Protein AF-A0AA88SBR3-F1 (afdb_monomer)

Organism: Channa striata (NCBI:txid64152)

Solvent-accessible surface area (backbone atoms only — not comparable to full-atom values): 11452 Å² total; per-residue (Å²): 105,75,66,59,57,51,49,62,69,64,74,52,66,35,66,58,57,71,60,42,51,52,48,46,50,52,47,45,46,52,43,64,70,61,36,39,68,60,52,47,54,54,53,50,52,50,50,51,52,51,52,53,48,54,57,56,63,54,70,80,60,83,94,58,81,70,54,61,56,49,52,50,48,54,52,47,52,54,50,53,53,50,51,53,46,55,52,52,57,48,54,57,52,50,47,53,56,51,46,53,50,52,45,52,29,45,53,49,23,54,52,32,49,55,54,49,52,56,48,48,57,55,50,63,59,40,72,79,51,55,72,68,59,38,53,63,68,37,64,58,41,62,60,52,47,49,42,53,50,53,25,50,55,25,45,51,54,46,41,74,49,27,30,73,69,55,21,49,53,51,50,56,54,49,52,53,53,51,48,54,48,52,65,50,41,77,77,49,51,86,61,44,56,72,77,56,50,52,55,52,63,74,64,54,71,93,82,123

Foldseek 3Di:
DVLVVLLVVLQDQADALVRLVVNLVSLCCVCVVVVVVVVVVVVLVVLVVVLVVVLVVPVPDDDDPVSVVVNVVSVVVNVVVVVVVVVSVVSSVVSNVVSVLLNVLNVLQVVLLVVLVVLLVVLVVQLPPDPVSLLVSCLVVLVNLVSLLSNVVSLVVSLVRHDPVRNVVSVVSNVVSLVSCVVSCVVNVVSDDPVSVCSSVVPSPPPD

Secondary structure (DSSP, 8-state):
-HHHHHHHHHSSPB-SHHHHHHHHHHHHIIIIITTHHHHHHHHHHHHHHHHHHHHHHHTTS---THHHHHHHHHHHHHHHHHHHHHHHHHHHHHHHHHHHHHHHHHHHHHHHHHHHHHHHHHHHHHTTS-HHHHHHHGGGHHHHHHHHHHHHHHHHHHHHHB-HHHHHHHHHHHHHHHHHHHHHHHHHGGGS-HHHHHHHHHTS-S--

pLDDT: mean 88.68, std 12.49, range [44.72, 98.62]

Structure (mmCIF, N/CA/C/O backbone):
data_AF-A0AA88SBR3-F1
#
_entry.id   AF-A0AA88SBR3-F1
#
loop_
_atom_site.group_PDB
_atom_site.id
_atom_site.type_symbol
_atom_site.label_atom_id
_atom_site.label_alt_id
_atom_site.label_comp_id
_atom_site.label_asym_id
_atom_site.label_entity_id
_atom_site.label_seq_id
_atom_site.pdbx_PDB_ins_code
_atom_site.Cartn_x
_atom_site.Cartn_y
_atom_site.Cartn_z
_atom_site.occupancy
_atom_site.B_iso_or_equiv
_atom_site.auth_seq_id
_atom_site.auth_comp_id
_atom_site.auth_asym_id
_atom_site.auth_atom_id
_atom_site.pdbx_PDB_model_num
ATOM 1 N N . MET A 1 1 ? 11.716 3.414 -26.766 1.00 68.88 1 MET A N 1
ATOM 2 C CA . MET A 1 1 ? 11.956 1.951 -26.879 1.00 68.88 1 MET A CA 1
ATOM 3 C C . MET A 1 1 ? 10.871 1.159 -26.142 1.00 68.88 1 MET A C 1
ATOM 5 O O . MET A 1 1 ? 10.203 1.725 -25.285 1.00 68.88 1 MET A O 1
ATOM 9 N N . LEU A 1 2 ? 10.677 -0.135 -26.449 1.00 82.69 2 LEU A N 1
ATOM 10 C CA . LEU A 1 2 ? 9.655 -0.982 -25.798 1.00 82.69 2 LEU A CA 1
ATOM 11 C C . LEU A 1 2 ? 9.816 -1.027 -24.265 1.00 82.69 2 LEU A C 1
ATOM 13 O O . LEU A 1 2 ? 8.829 -0.916 -23.543 1.00 82.69 2 LEU A O 1
ATOM 17 N N . ALA A 1 3 ? 11.057 -1.118 -23.779 1.00 82.56 3 ALA A N 1
ATOM 18 C CA . ALA A 1 3 ? 11.374 -1.129 -22.351 1.00 82.56 3 ALA A CA 1
ATOM 19 C C . ALA A 1 3 ? 10.969 0.169 -21.635 1.00 82.56 3 ALA A C 1
ATOM 21 O O . ALA A 1 3 ? 10.338 0.115 -20.590 1.00 82.56 3 ALA A O 1
ATOM 22 N N . GLU A 1 4 ? 11.246 1.334 -22.226 1.00 85.44 4 GLU A N 1
ATOM 23 C CA . GLU A 1 4 ? 10.836 2.636 -21.672 1.00 85.44 4 GLU A CA 1
ATOM 24 C C . GLU A 1 4 ? 9.311 2.787 -21.647 1.00 85.44 4 GLU A C 1
ATOM 26 O O . GLU A 1 4 ? 8.748 3.341 -20.707 1.00 85.44 4 GLU A O 1
ATOM 31 N N . SER A 1 5 ? 8.623 2.281 -22.677 1.00 89.00 5 SER A N 1
ATOM 32 C CA . SER A 1 5 ? 7.158 2.284 -22.707 1.00 89.00 5 SER A CA 1
ATOM 33 C C . SER A 1 5 ? 6.574 1.398 -21.609 1.00 89.00 5 SER A C 1
ATOM 35 O O . SER A 1 5 ? 5.575 1.771 -20.999 1.00 89.00 5 SER A O 1
ATOM 37 N N . LYS A 1 6 ? 7.182 0.232 -21.356 1.00 90.81 6 LYS A N 1
ATOM 38 C CA . LYS A 1 6 ? 6.784 -0.659 -20.262 1.00 90.81 6 LYS A CA 1
ATOM 39 C C . LYS A 1 6 ? 7.082 -0.049 -18.898 1.00 90.81 6 LYS A C 1
ATOM 41 O O . LYS A 1 6 ? 6.194 -0.027 -18.053 1.00 90.81 6 LYS A O 1
ATOM 46 N N . LEU A 1 7 ? 8.258 0.547 -18.726 1.00 91.19 7 LEU A N 1
ATOM 47 C CA . LEU A 1 7 ? 8.632 1.261 -17.510 1.00 91.19 7 LEU A CA 1
ATOM 48 C C . LEU A 1 7 ? 7.599 2.337 -17.151 1.00 91.19 7 LEU A C 1
ATOM 50 O O . LEU A 1 7 ? 7.077 2.327 -16.041 1.00 91.19 7 LEU A O 1
ATOM 54 N N . LYS A 1 8 ? 7.206 3.180 -18.117 1.00 92.44 8 LYS A N 1
ATOM 55 C CA . LYS A 1 8 ? 6.155 4.198 -17.934 1.00 92.44 8 LYS A CA 1
ATOM 56 C C . LYS A 1 8 ? 4.815 3.625 -17.467 1.00 92.44 8 LYS A C 1
ATOM 58 O O . LYS A 1 8 ? 4.097 4.303 -16.745 1.00 92.44 8 LYS A O 1
ATOM 63 N N . SER A 1 9 ? 4.478 2.399 -17.873 1.00 93.06 9 SER A N 1
ATOM 64 C CA . SER A 1 9 ? 3.240 1.738 -17.442 1.00 93.06 9 SER A CA 1
ATOM 65 C C . SER A 1 9 ? 3.302 1.170 -16.023 1.00 93.06 9 SER A C 1
ATOM 67 O O . SER A 1 9 ? 2.253 0.938 -15.433 1.00 93.06 9 SER A O 1
ATOM 69 N N . TRP A 1 10 ? 4.500 0.956 -15.468 1.00 95.50 10 TRP A N 1
ATOM 70 C CA . TRP A 1 10 ? 4.672 0.429 -14.112 1.00 95.50 10 TRP A CA 1
ATOM 71 C C . TRP A 1 10 ? 4.902 1.513 -13.058 1.00 95.50 10 TRP A C 1
ATOM 73 O O . TRP A 1 10 ? 4.572 1.288 -11.904 1.00 95.50 10 TRP A O 1
ATOM 83 N N . ILE A 1 11 ? 5.413 2.688 -13.437 1.00 92.38 11 ILE A N 1
ATOM 84 C CA . ILE A 1 11 ? 5.667 3.822 -12.519 1.00 92.38 11 ILE A CA 1
ATOM 85 C C . ILE A 1 11 ? 4.450 4.745 -12.329 1.00 92.38 11 ILE A C 1
ATOM 87 O O . ILE A 1 11 ? 4.591 5.926 -12.009 1.00 92.38 11 ILE A O 1
ATOM 91 N N . ILE A 1 12 ? 3.248 4.233 -12.586 1.00 93.62 12 ILE A N 1
ATOM 92 C CA . ILE A 1 12 ? 2.002 4.975 -12.384 1.00 93.62 12 ILE A CA 1
ATOM 93 C C . ILE A 1 12 ? 1.634 5.031 -10.898 1.00 93.62 12 ILE A C 1
ATOM 95 O O . ILE A 1 12 ? 2.183 4.303 -10.074 1.00 93.62 12 ILE A O 1
ATOM 99 N N . LYS A 1 13 ? 0.657 5.875 -10.553 1.00 95.75 13 LYS A N 1
ATOM 100 C CA . LYS A 1 13 ? -0.031 5.743 -9.266 1.00 95.75 13 LYS A CA 1
ATOM 101 C C . LYS A 1 13 ? -0.794 4.422 -9.224 1.00 95.75 13 LYS A C 1
ATOM 103 O O . LYS A 1 13 ? -1.405 4.024 -10.215 1.00 95.75 13 LYS A O 1
ATOM 108 N N . TYR A 1 14 ? -0.718 3.746 -8.085 1.00 97.62 14 TYR A N 1
ATOM 109 C CA . TYR A 1 14 ? -1.169 2.365 -7.962 1.00 97.62 14 TYR A CA 1
ATOM 110 C C . TYR A 1 14 ? -2.653 2.238 -7.621 1.00 97.62 14 TYR A C 1
ATOM 112 O O . TYR A 1 14 ? -3.240 3.100 -6.975 1.00 97.62 14 TYR A O 1
ATOM 120 N N . GLY A 1 15 ? -3.251 1.131 -8.053 1.00 96.94 15 GLY A N 1
ATOM 121 C CA . GLY A 1 15 ? -4.630 0.788 -7.726 1.00 96.94 15 GLY A CA 1
ATOM 122 C C . GLY A 1 15 ? -4.746 -0.084 -6.472 1.00 96.94 15 GLY A C 1
ATOM 123 O O . GLY A 1 15 ? -3.861 -0.140 -5.617 1.00 96.94 15 GLY A O 1
ATOM 124 N N . ARG A 1 16 ? -5.854 -0.829 -6.393 1.00 97.38 16 ARG A N 1
ATOM 125 C CA . ARG A 1 16 ? -6.049 -1.901 -5.404 1.00 97.38 16 ARG A CA 1
ATOM 126 C C . ARG A 1 16 ? -5.037 -3.034 -5.614 1.00 97.38 16 ARG A C 1
ATOM 128 O O . ARG A 1 16 ? -4.507 -3.189 -6.714 1.00 97.38 16 ARG A O 1
ATOM 135 N N . ARG A 1 17 ? -4.834 -3.846 -4.571 1.00 97.56 17 ARG A N 1
ATOM 136 C CA . ARG A 1 17 ? -3.892 -4.977 -4.528 1.00 97.56 17 ARG A CA 1
ATOM 137 C C . ARG A 1 17 ? -3.850 -5.789 -5.826 1.00 97.56 17 ARG A C 1
ATOM 139 O O . ARG A 1 17 ? -2.793 -5.854 -6.439 1.00 97.56 17 ARG A O 1
ATOM 146 N N . ASP A 1 18 ? -4.983 -6.326 -6.274 1.00 97.38 18 ASP A N 1
ATOM 147 C CA . ASP A 1 18 ? -5.052 -7.195 -7.458 1.00 97.38 18 ASP A CA 1
ATOM 148 C C . ASP A 1 18 ? -4.501 -6.502 -8.717 1.00 97.38 18 ASP A C 1
ATOM 150 O O . ASP A 1 18 ? -3.771 -7.093 -9.511 1.00 97.38 18 ASP A O 1
ATOM 154 N N . SER A 1 19 ? -4.781 -5.205 -8.882 1.00 97.25 19 SER A N 1
ATOM 155 C CA . SER A 1 19 ? -4.243 -4.411 -9.990 1.00 97.25 19 SER A CA 1
ATOM 156 C C . SER A 1 19 ? -2.724 -4.239 -9.893 1.00 97.25 19 SER A C 1
ATOM 158 O O . SER A 1 19 ? -2.039 -4.256 -10.914 1.00 97.25 19 SER A O 1
ATOM 160 N N . VAL A 1 20 ? -2.180 -4.083 -8.682 1.00 97.75 20 VAL A N 1
ATOM 161 C CA . VAL A 1 20 ? -0.727 -3.984 -8.453 1.00 97.75 20 VAL A CA 1
ATOM 162 C C . VAL A 1 20 ? -0.043 -5.330 -8.684 1.00 97.75 20 VAL A C 1
ATOM 164 O O . VAL A 1 20 ? 1.020 -5.381 -9.300 1.00 97.75 20 VAL A O 1
ATOM 167 N N . GLU A 1 21 ? -0.675 -6.432 -8.284 1.00 97.94 21 GLU A N 1
ATOM 168 C CA . GLU A 1 21 ? -0.198 -7.783 -8.585 1.00 97.94 21 GLU A CA 1
ATOM 169 C C . GLU A 1 21 ? -0.143 -8.029 -10.098 1.00 97.94 21 GLU A C 1
ATOM 171 O O . GLU A 1 21 ? 0.850 -8.561 -10.593 1.00 97.94 21 GLU A O 1
ATOM 176 N N . LEU A 1 22 ? -1.135 -7.562 -10.864 1.00 97.50 22 LEU A N 1
ATOM 177 C CA . LEU A 1 22 ? -1.096 -7.618 -12.330 1.00 97.50 22 LEU A CA 1
ATOM 178 C C . LEU A 1 22 ? 0.064 -6.800 -12.922 1.00 97.50 22 LEU A C 1
ATOM 180 O O . LEU A 1 22 ? 0.696 -7.240 -13.889 1.00 97.50 22 LEU A O 1
ATOM 184 N N . LEU A 1 23 ? 0.387 -5.637 -12.344 1.00 97.06 23 LEU A N 1
ATOM 185 C CA . LEU A 1 23 ? 1.563 -4.856 -12.747 1.00 97.06 23 LEU A CA 1
ATOM 186 C C . LEU A 1 23 ? 2.862 -5.618 -12.454 1.00 97.06 23 LEU A C 1
ATOM 188 O O . LEU A 1 23 ? 3.725 -5.690 -13.331 1.00 97.06 23 LEU A O 1
ATOM 192 N N . LEU A 1 24 ? 2.979 -6.248 -11.279 1.00 97.12 24 LEU A N 1
ATOM 193 C CA . LEU A 1 24 ? 4.138 -7.069 -10.918 1.00 97.12 24 LEU A CA 1
ATOM 194 C C . LEU A 1 24 ? 4.275 -8.286 -11.839 1.00 97.12 24 LEU A C 1
ATOM 196 O O . LEU A 1 24 ? 5.367 -8.566 -12.326 1.00 97.12 24 LEU A O 1
ATOM 200 N N . GLN A 1 25 ? 3.178 -8.964 -12.172 1.00 96.75 25 GLN A N 1
ATOM 201 C CA . GLN A 1 25 ? 3.201 -10.063 -13.140 1.00 96.75 25 GLN A CA 1
ATOM 202 C C . GLN A 1 25 ? 3.616 -9.587 -14.536 1.00 96.75 25 GLN A C 1
ATOM 204 O O . GLN A 1 25 ? 4.428 -10.240 -15.201 1.00 96.75 25 GLN A O 1
ATOM 209 N N . SER A 1 26 ? 3.132 -8.419 -14.978 1.00 95.31 26 SER A N 1
ATOM 210 C CA . SER A 1 26 ? 3.598 -7.813 -16.228 1.00 95.31 26 SER A CA 1
ATOM 211 C C . SER A 1 26 ? 5.093 -7.495 -16.183 1.00 95.31 26 SER A C 1
ATOM 213 O O . SER A 1 26 ? 5.755 -7.638 -17.215 1.00 95.31 26 SER A O 1
ATOM 215 N N . TYR A 1 27 ? 5.609 -7.032 -15.044 1.00 95.31 27 TYR A N 1
ATOM 216 C CA . TYR A 1 27 ? 7.030 -6.778 -14.836 1.00 95.31 27 TYR A CA 1
ATOM 217 C C . TYR A 1 27 ? 7.844 -8.070 -14.949 1.00 95.31 27 TYR A C 1
ATOM 219 O O . TYR A 1 27 ? 8.742 -8.151 -15.788 1.00 95.31 27 TYR A O 1
ATOM 227 N N . LEU A 1 28 ? 7.493 -9.102 -14.176 1.00 94.94 28 LEU A N 1
ATOM 228 C CA . LEU A 1 28 ? 8.209 -10.382 -14.145 1.00 94.94 28 LEU A CA 1
ATOM 229 C C . LEU A 1 28 ? 8.206 -11.054 -15.521 1.00 94.94 28 LEU A C 1
ATOM 231 O O . LEU A 1 28 ? 9.251 -11.481 -16.007 1.00 94.94 28 LEU A O 1
ATOM 235 N N . THR A 1 29 ? 7.063 -11.057 -16.209 1.00 94.25 29 THR A N 1
ATOM 236 C CA . THR A 1 29 ? 6.957 -11.612 -17.567 1.00 94.25 29 THR A CA 1
ATOM 237 C C . THR A 1 29 ? 7.899 -10.903 -18.540 1.00 94.25 29 THR A C 1
ATOM 239 O O . THR A 1 29 ? 8.591 -11.545 -19.327 1.00 94.25 29 THR A O 1
ATOM 242 N N . PHE A 1 30 ? 7.957 -9.570 -18.488 1.00 92.19 30 PHE A N 1
ATOM 243 C CA . PHE A 1 30 ? 8.807 -8.803 -19.393 1.00 92.19 30 PHE A CA 1
ATOM 244 C C . PHE A 1 30 ? 10.296 -8.936 -19.052 1.00 92.19 30 PHE A C 1
ATOM 246 O O . PHE A 1 30 ? 11.120 -9.026 -19.956 1.00 92.19 30 PHE A O 1
ATOM 253 N N . ILE A 1 31 ? 10.649 -8.937 -17.768 1.00 91.94 31 ILE A N 1
ATOM 254 C CA . ILE A 1 31 ? 12.042 -8.910 -17.320 1.00 91.94 31 ILE A CA 1
ATOM 255 C C . ILE A 1 31 ? 12.652 -10.304 -17.253 1.00 91.94 31 ILE A C 1
ATOM 257 O O . ILE A 1 31 ? 13.707 -10.539 -17.843 1.00 91.94 31 ILE A O 1
ATOM 261 N N . GLU A 1 32 ? 11.992 -11.221 -16.556 1.00 88.38 32 GLU A N 1
ATOM 262 C CA . GLU A 1 32 ? 12.468 -12.588 -16.350 1.00 88.38 32 GLU A CA 1
ATOM 263 C C . GLU A 1 32 ? 12.062 -13.467 -17.535 1.00 88.38 32 GLU A C 1
ATOM 265 O O . GLU A 1 32 ? 12.912 -14.127 -18.131 1.00 88.38 32 GLU A O 1
ATOM 270 N N . GLY A 1 33 ? 10.794 -13.398 -17.953 1.00 84.44 33 GLY A N 1
ATOM 271 C CA . GLY A 1 33 ? 10.269 -14.214 -19.053 1.00 84.44 33 GLY A CA 1
ATOM 272 C C . GLY A 1 33 ? 10.960 -13.951 -20.394 1.00 84.44 33 GLY A C 1
ATOM 273 O O . GLY A 1 33 ? 11.306 -14.892 -21.106 1.00 84.44 33 GLY A O 1
ATOM 274 N N . HIS A 1 34 ? 11.239 -12.688 -20.727 1.00 87.75 34 HIS A N 1
ATOM 275 C CA . HIS A 1 34 ? 12.004 -12.352 -21.936 1.00 87.75 34 HIS A CA 1
ATOM 276 C C . HIS A 1 34 ? 13.516 -12.258 -21.707 1.00 87.75 34 HIS A C 1
ATOM 278 O O . HIS A 1 34 ? 14.241 -11.912 -22.639 1.00 87.75 34 HIS A O 1
ATOM 284 N N . ARG A 1 35 ? 14.010 -12.552 -20.494 1.00 89.06 35 ARG A N 1
ATOM 285 C CA . ARG A 1 35 ? 15.434 -12.432 -20.126 1.00 89.06 35 ARG A CA 1
ATOM 286 C C . ARG A 1 35 ? 16.008 -11.074 -20.543 1.00 89.06 35 ARG A C 1
ATOM 288 O O . ARG A 1 35 ? 17.080 -10.988 -21.140 1.00 89.06 35 ARG A O 1
ATOM 295 N N . PHE A 1 36 ? 15.262 -10.006 -20.258 1.00 89.06 36 PHE A N 1
ATOM 296 C CA . PHE A 1 36 ? 15.487 -8.662 -20.799 1.00 89.06 36 PHE A CA 1
ATOM 297 C C . PHE A 1 36 ? 16.925 -8.169 -20.591 1.00 89.06 36 PHE A C 1
ATOM 299 O O . PHE A 1 36 ? 17.560 -7.682 -21.526 1.00 89.06 36 PHE A O 1
ATOM 306 N N . PHE A 1 37 ? 17.459 -8.344 -19.378 1.00 89.31 37 PHE A N 1
ATOM 307 C CA . PHE A 1 37 ? 18.831 -7.952 -19.054 1.00 89.31 37 PHE A CA 1
ATOM 308 C C . PHE A 1 37 ? 19.866 -8.734 -19.867 1.00 89.31 37 PHE A C 1
ATOM 310 O O . PHE A 1 37 ? 20.827 -8.152 -20.355 1.00 89.31 37 PHE A O 1
ATOM 317 N N . GLU A 1 38 ? 19.658 -10.033 -20.072 1.00 90.81 38 GLU A N 1
ATOM 318 C CA . GLU A 1 38 ? 20.590 -10.861 -20.838 1.00 90.81 38 GLU A CA 1
ATOM 319 C C . GLU A 1 38 ? 20.572 -10.527 -22.332 1.00 90.81 38 GLU A C 1
ATOM 321 O O . GLU A 1 38 ? 21.621 -10.476 -22.980 1.00 90.81 38 GLU A O 1
ATOM 326 N N . GLN A 1 39 ? 19.381 -10.270 -22.883 1.00 89.12 39 GLN A N 1
ATOM 327 C CA . GLN A 1 39 ? 19.236 -9.830 -24.268 1.00 89.12 39 GLN A CA 1
ATOM 328 C C . GLN A 1 39 ? 19.938 -8.491 -24.492 1.00 89.12 39 GLN A C 1
ATOM 330 O O . GLN A 1 39 ? 20.659 -8.341 -25.480 1.00 89.12 39 GLN A O 1
ATOM 335 N N . TYR A 1 40 ? 19.779 -7.545 -23.562 1.00 87.19 40 TYR A N 1
ATOM 336 C CA . TYR A 1 40 ? 20.491 -6.276 -23.628 1.00 87.19 40 TYR A CA 1
ATOM 337 C C . TYR A 1 40 ? 22.010 -6.482 -23.618 1.00 87.19 40 TYR A C 1
ATOM 339 O O . TYR A 1 40 ? 22.687 -5.986 -24.514 1.00 87.19 40 TYR A O 1
ATOM 347 N N . GLU A 1 41 ? 22.548 -7.240 -22.656 1.00 88.88 41 GLU A N 1
ATOM 348 C CA . GLU A 1 41 ? 23.997 -7.476 -22.547 1.00 88.88 41 GLU A CA 1
ATOM 349 C C . GLU A 1 41 ? 24.564 -8.144 -23.807 1.00 88.88 41 GLU A C 1
ATOM 351 O O . GLU A 1 41 ? 25.652 -7.795 -24.273 1.00 88.88 41 GLU A O 1
ATOM 356 N N . THR A 1 42 ? 23.799 -9.052 -24.417 1.00 92.50 42 THR A N 1
ATOM 357 C CA . THR A 1 42 ? 24.163 -9.697 -25.685 1.00 92.50 42 THR A CA 1
ATOM 358 C C . THR A 1 42 ? 24.247 -8.678 -26.825 1.00 92.50 42 THR A C 1
ATOM 360 O O . THR A 1 42 ? 25.259 -8.612 -27.526 1.00 92.50 42 THR A O 1
ATOM 363 N N . ILE A 1 43 ? 23.209 -7.850 -26.998 1.00 89.38 43 ILE A N 1
ATOM 364 C CA . ILE A 1 43 ? 23.159 -6.817 -28.046 1.00 89.38 43 ILE A CA 1
ATOM 365 C C . ILE A 1 43 ? 24.267 -5.781 -27.834 1.00 89.38 43 ILE A C 1
ATOM 367 O O . ILE A 1 43 ? 24.960 -5.410 -28.781 1.00 89.38 43 ILE A O 1
ATOM 371 N N . PHE A 1 44 ? 24.465 -5.340 -26.593 1.00 87.25 44 PHE A N 1
ATOM 372 C CA . PHE A 1 44 ? 25.477 -4.357 -26.231 1.00 87.25 44 PHE A CA 1
ATOM 373 C C . PHE A 1 44 ? 26.895 -4.879 -26.484 1.00 87.25 44 PHE A C 1
ATOM 375 O O . PHE A 1 44 ? 27.725 -4.176 -27.062 1.00 87.25 44 PHE A O 1
ATOM 382 N N . THR A 1 45 ? 27.164 -6.137 -26.128 1.00 90.31 45 THR A N 1
ATOM 383 C CA . THR A 1 45 ? 28.450 -6.781 -26.420 1.00 90.31 45 THR A CA 1
ATOM 384 C C . THR A 1 45 ? 28.699 -6.859 -27.927 1.00 90.31 45 THR A C 1
ATOM 386 O O . THR A 1 45 ? 29.794 -6.523 -28.382 1.00 90.31 45 THR A O 1
ATOM 389 N N . GLY A 1 46 ? 27.683 -7.229 -28.715 1.00 92.69 46 GLY A N 1
ATOM 390 C CA . GLY A 1 46 ? 27.770 -7.234 -30.178 1.00 92.69 46 GLY A CA 1
ATOM 391 C C . GLY A 1 46 ? 28.040 -5.844 -30.764 1.00 92.69 46 GLY A C 1
ATOM 392 O O . GLY A 1 46 ? 28.915 -5.693 -31.617 1.00 92.69 46 GLY A O 1
ATOM 393 N N . LEU A 1 47 ? 27.356 -4.812 -30.259 1.00 90.19 47 LEU A N 1
ATOM 394 C CA . LEU A 1 47 ? 27.577 -3.419 -30.655 1.00 90.19 47 LEU A CA 1
ATOM 395 C C . LEU A 1 47 ? 29.013 -2.969 -30.356 1.00 90.19 47 LEU A C 1
ATOM 397 O O . LEU A 1 47 ? 29.660 -2.364 -31.210 1.00 90.19 47 LEU A O 1
ATOM 401 N N . LYS A 1 48 ? 29.534 -3.302 -29.171 1.00 88.69 48 LYS A N 1
ATOM 402 C CA . LYS A 1 48 ? 30.911 -2.985 -28.783 1.00 88.69 48 LYS A CA 1
ATOM 403 C C . LYS A 1 48 ? 31.926 -3.658 -29.711 1.00 88.69 48 LYS A C 1
ATOM 405 O O . LYS A 1 48 ? 32.844 -2.998 -30.186 1.00 88.69 48 LYS A O 1
ATOM 410 N N . GLN A 1 49 ? 31.739 -4.942 -30.018 1.00 89.25 49 GLN A N 1
ATOM 411 C CA . GLN A 1 49 ? 32.608 -5.668 -30.951 1.00 89.25 49 GLN A CA 1
ATOM 412 C C . GLN A 1 49 ? 32.569 -5.059 -32.360 1.00 89.25 49 GLN A C 1
ATOM 414 O O . GLN A 1 49 ? 33.619 -4.858 -32.970 1.00 89.25 49 GLN A O 1
ATOM 419 N N . ALA A 1 50 ? 31.382 -4.714 -32.866 1.00 88.75 50 ALA A N 1
ATOM 420 C CA . ALA A 1 50 ? 31.229 -4.073 -34.170 1.00 88.75 50 ALA A CA 1
ATOM 421 C C . ALA A 1 50 ? 31.916 -2.697 -34.222 1.00 88.75 50 ALA A C 1
ATOM 423 O O . ALA A 1 50 ? 32.625 -2.398 -35.183 1.00 88.75 50 ALA A O 1
ATOM 424 N N . ALA A 1 51 ? 31.769 -1.893 -33.168 1.00 86.62 51 ALA A N 1
ATOM 425 C CA . ALA A 1 51 ? 32.438 -0.603 -33.029 1.00 86.62 51 ALA A CA 1
ATOM 426 C C . ALA A 1 51 ? 33.972 -0.743 -32.997 1.00 86.62 51 ALA A C 1
ATOM 428 O O 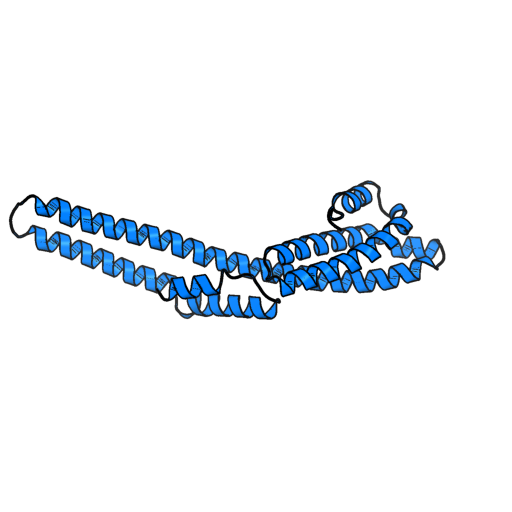. ALA A 1 51 ? 34.678 0.010 -33.667 1.00 86.62 51 ALA A O 1
ATOM 429 N N . GLU A 1 52 ? 34.500 -1.741 -32.281 1.00 84.25 52 GLU A N 1
ATOM 430 C CA . GLU A 1 52 ? 35.937 -2.035 -32.271 1.00 84.25 52 GLU A CA 1
ATOM 431 C C . GLU A 1 52 ? 36.458 -2.439 -33.657 1.00 84.25 52 GLU A C 1
ATOM 433 O O . GLU A 1 52 ? 37.542 -2.009 -34.053 1.00 84.25 52 GLU A O 1
ATOM 438 N N . VAL A 1 53 ? 35.707 -3.257 -34.403 1.00 85.62 53 VAL A N 1
ATOM 439 C CA . VAL A 1 53 ? 36.067 -3.651 -35.775 1.00 85.62 53 VAL A CA 1
ATOM 440 C C . VAL A 1 53 ? 36.029 -2.448 -36.716 1.00 85.62 53 VAL A C 1
ATOM 442 O O . VAL A 1 53 ? 36.972 -2.277 -37.485 1.00 85.62 53 VAL A O 1
ATOM 445 N N . TYR A 1 54 ? 35.006 -1.594 -36.625 1.00 80.88 54 TYR A N 1
ATOM 446 C CA . TYR A 1 54 ? 34.888 -0.369 -37.422 1.00 80.88 54 TYR A CA 1
ATOM 447 C C . TYR A 1 54 ? 36.129 0.520 -37.252 1.00 80.88 54 TYR A C 1
ATOM 449 O O . TYR A 1 54 ? 36.844 0.771 -38.224 1.00 80.88 54 TYR A O 1
ATOM 457 N N . VAL A 1 55 ? 36.475 0.858 -36.004 1.00 79.88 55 VAL A N 1
ATOM 458 C CA . VAL A 1 55 ? 37.653 1.680 -35.671 1.00 79.88 55 VAL A CA 1
ATOM 459 C C . VAL A 1 55 ? 38.969 1.018 -36.120 1.00 79.88 55 VAL A C 1
ATOM 461 O O . VAL A 1 55 ? 39.882 1.696 -36.595 1.00 79.88 55 VAL A O 1
ATOM 464 N N . LYS A 1 56 ? 39.090 -0.315 -36.017 1.00 75.12 56 LYS A N 1
ATOM 465 C CA . LYS A 1 56 ? 40.285 -1.060 -36.465 1.00 75.12 56 LYS A CA 1
ATOM 466 C C . LYS A 1 56 ? 40.396 -1.145 -37.991 1.00 75.12 56 LYS A C 1
ATOM 468 O O . LYS A 1 56 ? 41.503 -1.043 -38.512 1.00 75.12 56 LYS A O 1
ATOM 473 N N . SER A 1 57 ? 39.297 -1.318 -38.719 1.00 67.44 57 SER A N 1
ATOM 474 C CA . SER A 1 57 ? 39.297 -1.449 -40.185 1.00 67.44 57 SER A CA 1
ATOM 475 C C . SER A 1 57 ? 39.652 -0.144 -40.908 1.00 67.44 57 SER A C 1
ATOM 477 O O . SER A 1 57 ? 40.377 -0.173 -41.904 1.00 67.44 57 SER A O 1
ATOM 479 N N . ASP A 1 58 ? 39.263 1.003 -40.349 1.00 57.03 58 ASP A N 1
ATOM 480 C CA . ASP A 1 58 ? 39.617 2.326 -40.878 1.00 57.03 58 ASP A CA 1
ATOM 481 C C . ASP A 1 58 ? 41.087 2.710 -40.598 1.00 57.03 58 ASP A C 1
ATOM 483 O O . ASP A 1 58 ? 41.716 3.503 -41.303 1.00 57.03 58 ASP A O 1
ATOM 487 N N . SER A 1 59 ? 41.729 2.047 -39.627 1.00 52.97 59 SER A N 1
ATOM 488 C CA . SER A 1 59 ? 43.126 2.320 -39.276 1.00 52.97 59 SER A CA 1
ATOM 489 C C . SER A 1 59 ? 44.142 2.020 -40.395 1.00 52.97 59 SER A C 1
ATOM 491 O O . SER A 1 59 ? 45.254 2.561 -40.364 1.00 52.97 59 SER A O 1
ATOM 493 N N . SER A 1 60 ? 43.743 1.237 -41.408 1.00 56.09 60 SER A N 1
ATOM 494 C CA . SER A 1 60 ? 44.578 0.779 -42.531 1.00 56.09 60 SER A CA 1
ATOM 495 C C . SER A 1 60 ? 44.578 1.701 -43.768 1.00 56.09 60 SER A C 1
ATOM 497 O O . SER A 1 60 ? 45.346 1.454 -44.698 1.00 56.09 60 SER A O 1
ATOM 499 N N . ARG A 1 61 ? 43.787 2.790 -43.803 1.00 54.69 61 ARG A N 1
ATOM 500 C CA . ARG A 1 61 ? 43.760 3.765 -44.919 1.00 54.69 61 ARG A CA 1
ATOM 501 C C . ARG A 1 61 ? 43.986 5.205 -44.426 1.00 54.69 61 ARG A C 1
ATOM 503 O O . ARG A 1 61 ? 43.115 5.806 -43.832 1.00 54.69 61 ARG A O 1
ATOM 510 N N . SER A 1 62 ? 45.174 5.748 -44.722 1.00 53.75 62 SER A N 1
ATOM 511 C CA . SER A 1 62 ? 45.600 7.171 -44.688 1.00 53.75 62 SER A CA 1
ATOM 512 C C . SER A 1 62 ? 45.431 8.003 -43.393 1.00 53.75 62 SER A C 1
ATOM 514 O O . SER A 1 62 ? 44.387 8.035 -42.754 1.00 53.75 62 SER A O 1
ATOM 516 N N . LYS A 1 63 ? 46.486 8.736 -43.006 1.00 56.34 63 LYS A N 1
ATOM 517 C CA . LYS A 1 63 ? 46.540 9.624 -41.827 1.00 56.34 63 LYS A CA 1
ATOM 518 C C . LYS A 1 63 ? 45.883 10.978 -42.140 1.00 56.34 63 LYS A C 1
ATOM 520 O O . LYS A 1 63 ? 46.435 11.744 -42.927 1.00 56.34 63 LYS A O 1
ATOM 525 N N . THR A 1 64 ? 44.755 11.314 -41.515 1.00 53.69 64 THR A N 1
ATOM 526 C CA . THR A 1 64 ? 44.185 12.680 -41.543 1.00 53.69 64 THR A CA 1
ATOM 527 C C . THR A 1 64 ? 43.376 12.955 -40.263 1.00 53.69 64 THR A C 1
ATOM 529 O O . THR A 1 64 ? 42.884 12.017 -39.638 1.00 53.69 64 THR A O 1
ATOM 532 N N . CYS A 1 65 ? 43.282 14.227 -39.857 1.00 55.69 65 CYS A N 1
ATOM 533 C CA . CYS A 1 65 ? 42.687 14.742 -38.610 1.00 55.69 65 CYS A CA 1
ATOM 534 C C . CYS A 1 65 ? 41.267 14.237 -38.280 1.00 55.69 65 CYS A C 1
ATOM 536 O O . CYS A 1 65 ? 40.981 14.032 -37.107 1.00 55.69 65 CYS A O 1
ATOM 538 N N . ASN A 1 66 ? 40.438 13.920 -39.280 1.00 56.81 66 ASN A N 1
ATOM 539 C CA . ASN A 1 66 ? 39.076 13.394 -39.085 1.00 56.81 66 ASN A CA 1
ATOM 540 C C . ASN A 1 66 ? 39.011 12.032 -38.348 1.00 56.81 66 ASN A C 1
ATOM 542 O O . ASN A 1 66 ? 37.958 11.652 -37.851 1.00 56.81 66 ASN A O 1
ATOM 546 N N . ARG A 1 67 ? 40.123 11.285 -38.248 1.00 59.03 67 ARG A N 1
ATOM 547 C CA . ARG A 1 67 ? 40.171 9.937 -37.638 1.00 59.03 67 ARG A CA 1
ATOM 548 C C . ARG A 1 67 ? 40.103 9.921 -36.112 1.00 59.03 67 ARG A C 1
ATOM 550 O O . ARG A 1 67 ? 39.594 8.963 -35.535 1.00 59.03 67 ARG A O 1
ATOM 557 N N . VAL A 1 68 ? 40.686 10.929 -35.462 1.00 61.78 68 VAL A N 1
ATOM 558 C CA . VAL A 1 68 ? 40.645 11.037 -33.993 1.00 61.78 68 VAL A CA 1
ATOM 559 C C . VAL A 1 68 ? 39.221 11.382 -33.570 1.00 61.78 68 VAL A C 1
ATOM 561 O O . VAL A 1 68 ? 38.682 10.712 -32.696 1.00 61.78 68 VAL A O 1
ATOM 564 N N . ASP A 1 69 ? 38.588 12.304 -34.297 1.00 71.00 69 ASP A N 1
ATOM 565 C CA . ASP A 1 69 ? 37.208 12.730 -34.069 1.00 71.00 69 ASP A CA 1
ATOM 566 C C . ASP A 1 69 ? 36.195 11.585 -34.260 1.00 71.00 69 ASP A C 1
ATOM 568 O O . ASP A 1 69 ? 35.261 11.453 -33.469 1.00 71.00 69 ASP A O 1
ATOM 572 N N . GLU A 1 70 ? 36.375 10.708 -35.258 1.00 72.19 70 GLU A N 1
ATOM 573 C CA . GLU A 1 70 ? 35.485 9.552 -35.466 1.00 72.19 70 GLU A CA 1
ATOM 574 C C . GLU A 1 70 ? 35.638 8.474 -34.383 1.00 72.19 70 GLU A C 1
ATOM 576 O O . GLU A 1 70 ? 34.639 7.982 -33.851 1.00 72.19 70 GLU A O 1
ATOM 581 N N . ALA A 1 71 ? 36.871 8.116 -34.010 1.00 76.38 71 ALA A N 1
ATOM 582 C CA . ALA A 1 71 ? 37.114 7.149 -32.938 1.00 76.38 71 ALA A CA 1
ATOM 583 C C . ALA A 1 71 ? 36.640 7.681 -31.573 1.00 76.38 71 ALA A C 1
ATOM 585 O O . ALA A 1 71 ? 36.061 6.936 -30.776 1.00 76.38 71 ALA A O 1
ATOM 586 N N . GLU A 1 72 ? 36.841 8.974 -31.317 1.00 81.75 72 GLU A N 1
ATOM 587 C CA . GLU A 1 72 ? 36.327 9.666 -30.137 1.00 81.75 72 GLU A CA 1
ATOM 588 C C . GLU A 1 72 ? 34.792 9.727 -30.150 1.00 81.75 72 GLU A C 1
ATOM 590 O O . GLU A 1 72 ? 34.160 9.448 -29.130 1.00 81.75 72 GLU A O 1
ATOM 595 N N . GLY A 1 73 ? 34.179 9.967 -31.312 1.00 84.44 73 GLY A N 1
ATOM 596 C CA . GLY A 1 73 ? 32.729 9.929 -31.506 1.00 84.44 73 GLY A CA 1
ATOM 597 C C . GLY A 1 73 ? 32.113 8.557 -31.215 1.00 84.44 73 GLY A C 1
ATOM 598 O O . GLY A 1 73 ? 31.124 8.469 -30.485 1.00 84.44 73 GLY A O 1
ATOM 599 N N . VAL A 1 74 ? 32.722 7.475 -31.712 1.00 86.38 74 VAL A N 1
ATOM 600 C CA . VAL A 1 74 ? 32.291 6.093 -31.427 1.00 86.38 74 VAL A CA 1
ATOM 601 C C . VAL A 1 74 ? 32.449 5.760 -29.941 1.00 86.38 74 VAL A C 1
ATOM 603 O O . VAL A 1 74 ? 31.541 5.190 -29.333 1.00 86.38 74 VAL A O 1
ATOM 606 N N . SER A 1 75 ? 33.574 6.145 -29.334 1.00 86.00 75 SER A N 1
ATOM 607 C CA . SER A 1 75 ? 33.824 5.949 -27.900 1.00 86.00 75 SER A CA 1
ATOM 608 C C . SER A 1 75 ? 32.790 6.681 -27.039 1.00 86.00 75 SER A C 1
ATOM 610 O O . SER A 1 75 ? 32.196 6.092 -26.130 1.00 86.00 75 SER A O 1
ATOM 612 N N . LYS A 1 76 ? 32.501 7.943 -27.375 1.00 90.31 76 LYS A N 1
ATOM 613 C CA . LYS A 1 76 ? 31.479 8.751 -26.709 1.00 90.31 76 LYS A CA 1
ATOM 614 C C . LYS A 1 76 ? 30.094 8.123 -26.839 1.00 90.31 76 LYS A C 1
ATOM 616 O O . LYS A 1 76 ? 29.419 7.952 -25.830 1.00 90.31 76 LYS A O 1
ATOM 621 N N . PHE A 1 77 ? 29.703 7.692 -28.038 1.00 90.00 77 PHE A N 1
ATOM 622 C CA . PHE A 1 77 ? 28.424 7.016 -28.262 1.00 90.00 77 PHE A CA 1
ATOM 623 C C . PHE A 1 77 ? 28.271 5.740 -27.416 1.00 90.00 77 PHE A C 1
ATOM 625 O O . PHE A 1 77 ? 27.222 5.524 -26.803 1.00 90.00 77 PHE A O 1
ATOM 632 N N . LEU A 1 78 ? 29.314 4.904 -27.335 1.00 89.75 78 LEU A N 1
ATOM 633 C CA . LEU A 1 78 ? 29.301 3.701 -26.494 1.00 89.75 78 LEU A CA 1
ATOM 634 C C . LEU A 1 78 ? 29.193 4.045 -25.004 1.00 89.75 78 LEU A C 1
ATOM 636 O O . LEU A 1 78 ? 28.443 3.389 -24.276 1.00 89.75 78 LEU A O 1
ATOM 640 N N . SER A 1 79 ? 29.911 5.073 -24.550 1.00 89.81 79 SER A N 1
ATOM 641 C CA . SER A 1 79 ? 29.831 5.564 -23.172 1.00 89.81 79 SER A CA 1
ATOM 642 C C . SER A 1 79 ? 28.425 6.067 -22.835 1.00 89.81 79 SER A C 1
ATOM 644 O O . SER A 1 79 ? 27.845 5.642 -21.834 1.00 89.81 79 SER A O 1
ATOM 646 N N . ASP A 1 80 ? 27.844 6.904 -23.696 1.00 92.06 80 ASP A N 1
ATOM 647 C CA . ASP A 1 80 ? 26.501 7.459 -23.517 1.00 92.06 80 ASP A CA 1
ATOM 648 C C . ASP A 1 80 ? 25.445 6.344 -23.498 1.00 92.06 80 ASP A C 1
ATOM 650 O O . ASP A 1 80 ? 24.590 6.304 -22.611 1.00 92.06 80 ASP A O 1
ATOM 654 N N . THR A 1 81 ? 25.557 5.373 -24.409 1.00 88.38 81 THR A N 1
ATOM 655 C CA . THR A 1 81 ? 24.679 4.190 -24.455 1.00 88.38 81 THR A CA 1
ATOM 656 C C . THR A 1 81 ? 24.790 3.354 -23.176 1.00 88.38 81 THR A C 1
ATOM 658 O O . THR A 1 81 ? 23.780 2.907 -22.629 1.00 88.38 81 THR A O 1
ATOM 661 N N . THR A 1 82 ? 26.008 3.181 -22.651 1.00 88.25 82 THR A N 1
ATOM 662 C CA . THR A 1 82 ? 26.250 2.461 -21.390 1.00 88.25 82 THR A CA 1
ATOM 663 C C . THR A 1 82 ? 25.610 3.181 -20.205 1.00 88.25 82 THR A C 1
ATOM 665 O O . THR A 1 82 ? 25.011 2.544 -19.338 1.00 88.25 82 THR A O 1
ATOM 668 N N . ALA A 1 83 ? 25.743 4.507 -20.142 1.00 91.75 83 ALA A N 1
ATOM 669 C CA . ALA A 1 83 ? 25.164 5.314 -19.074 1.00 91.75 83 ALA A CA 1
ATOM 670 C C . ALA A 1 83 ? 23.629 5.265 -19.106 1.00 91.75 83 ALA A C 1
ATOM 672 O O . ALA A 1 83 ? 23.003 5.010 -18.076 1.00 91.75 83 ALA A O 1
ATOM 673 N N . GLN A 1 84 ? 23.027 5.424 -20.290 1.00 89.88 84 GLN A N 1
ATOM 674 C CA . GLN A 1 84 ? 21.577 5.309 -20.479 1.00 89.88 84 GLN A CA 1
ATOM 675 C C . GLN A 1 84 ? 21.052 3.945 -20.028 1.00 89.88 84 GLN A C 1
ATOM 677 O O . GLN A 1 84 ? 20.045 3.874 -19.325 1.00 89.88 84 GLN A O 1
ATOM 682 N N . TRP A 1 85 ? 21.760 2.865 -20.362 1.00 88.94 85 TRP A N 1
ATOM 683 C CA . TRP A 1 85 ? 21.387 1.533 -19.902 1.00 88.94 85 TRP A CA 1
ATOM 684 C C . TRP A 1 85 ? 21.471 1.368 -18.400 1.00 88.94 85 TRP A C 1
ATOM 686 O O . TRP A 1 85 ? 20.531 0.857 -17.804 1.00 88.94 85 TRP A O 1
ATOM 696 N N . LYS A 1 86 ? 22.571 1.798 -17.777 1.00 89.88 86 LYS A N 1
ATOM 697 C CA . LYS A 1 86 ? 22.713 1.707 -16.321 1.00 89.88 86 LYS A CA 1
ATOM 698 C C . LYS A 1 86 ? 21.564 2.423 -15.617 1.00 89.88 86 LYS A C 1
ATOM 700 O O . LYS A 1 86 ? 20.996 1.857 -14.689 1.00 89.88 86 LYS A O 1
ATOM 705 N N . ASN A 1 87 ? 21.179 3.603 -16.102 1.00 91.38 87 ASN A N 1
ATOM 706 C CA . ASN A 1 87 ? 20.037 4.345 -15.570 1.00 91.38 87 ASN A CA 1
ATOM 707 C C . ASN A 1 87 ? 18.724 3.573 -15.761 1.00 91.38 87 ASN A C 1
ATOM 709 O O . ASN A 1 87 ? 18.037 3.295 -14.781 1.00 91.38 87 ASN A O 1
ATOM 713 N N . LEU A 1 88 ? 18.428 3.119 -16.985 1.00 89.62 88 LEU A N 1
ATOM 714 C CA . LEU A 1 88 ? 17.225 2.329 -17.268 1.00 89.62 88 LEU A CA 1
ATOM 715 C C . LEU A 1 88 ? 17.165 1.052 -16.416 1.00 89.62 88 LEU A C 1
ATOM 717 O O . LEU A 1 88 ? 16.119 0.690 -15.889 1.00 89.62 88 LEU A O 1
ATOM 721 N N . ALA A 1 89 ? 18.292 0.366 -16.255 1.00 88.94 89 ALA A N 1
ATOM 722 C CA . ALA A 1 89 ? 18.402 -0.868 -15.497 1.00 88.94 89 ALA A CA 1
ATOM 723 C C . ALA A 1 89 ? 18.232 -0.652 -13.984 1.00 88.94 89 ALA A C 1
ATOM 725 O O . ALA A 1 89 ? 17.791 -1.570 -13.289 1.00 88.94 89 ALA A O 1
ATOM 726 N N . LEU A 1 90 ? 18.590 0.526 -13.466 1.00 91.31 90 LEU A N 1
ATOM 727 C CA . LEU A 1 90 ? 18.300 0.925 -12.089 1.00 91.31 90 LEU A CA 1
ATOM 728 C C . LEU A 1 90 ? 16.809 1.229 -11.913 1.00 91.31 90 LEU A C 1
ATOM 730 O O . LEU A 1 90 ? 16.199 0.687 -10.995 1.00 91.31 90 LEU A O 1
ATOM 734 N N . GLU A 1 91 ? 16.213 2.012 -12.815 1.00 93.00 91 GLU A N 1
ATOM 735 C CA . GLU A 1 91 ? 14.780 2.345 -12.778 1.00 93.00 91 GLU A CA 1
ATOM 736 C C . GLU A 1 91 ? 13.892 1.101 -12.901 1.00 93.00 91 GLU A C 1
ATOM 738 O O . GLU A 1 91 ? 12.929 0.924 -12.164 1.00 93.00 91 GLU A O 1
ATOM 743 N N . VAL A 1 92 ? 14.243 0.177 -13.794 1.00 90.25 92 VAL A N 1
ATOM 744 C CA . VAL A 1 92 ? 13.529 -1.096 -13.930 1.00 90.25 92 VAL A CA 1
ATOM 745 C C . VAL A 1 92 ? 13.614 -1.907 -12.633 1.00 90.25 92 VAL A C 1
ATOM 747 O O . VAL A 1 92 ? 12.613 -2.461 -12.193 1.00 90.25 92 VAL A O 1
ATOM 750 N N . ARG A 1 93 ? 14.776 -1.966 -11.974 1.00 89.75 93 ARG A N 1
ATOM 751 C CA . ARG A 1 93 ? 14.899 -2.710 -10.710 1.00 89.75 93 ARG A CA 1
ATOM 752 C C . ARG A 1 93 ? 14.128 -2.055 -9.565 1.00 89.75 93 ARG A C 1
ATOM 754 O O . ARG A 1 93 ? 13.538 -2.782 -8.770 1.00 89.75 93 ARG A O 1
ATOM 761 N N . SER A 1 94 ? 14.098 -0.724 -9.491 1.00 94.81 94 SER A N 1
ATOM 762 C CA . SER A 1 94 ? 13.355 -0.020 -8.439 1.00 94.81 94 SER A CA 1
ATOM 763 C C . SER A 1 94 ? 11.842 -0.216 -8.561 1.00 94.81 94 SER A C 1
ATOM 765 O O . SER A 1 94 ? 11.168 -0.306 -7.537 1.00 94.81 94 SER A O 1
ATOM 767 N N . VAL A 1 95 ? 11.316 -0.378 -9.782 1.00 95.12 95 VAL A N 1
ATOM 768 C CA . VAL A 1 95 ? 9.905 -0.737 -10.008 1.00 95.12 95 VAL A CA 1
ATOM 769 C C . VAL A 1 95 ? 9.527 -2.021 -9.284 1.00 95.12 95 VAL A C 1
ATOM 771 O O . VAL A 1 95 ? 8.498 -2.044 -8.616 1.00 95.12 95 VAL A O 1
ATOM 774 N N . ARG A 1 96 ? 10.343 -3.079 -9.381 1.00 94.88 96 ARG A N 1
ATOM 775 C CA . ARG A 1 96 ? 10.049 -4.349 -8.700 1.00 94.88 96 ARG A CA 1
ATOM 776 C C . ARG A 1 96 ? 9.888 -4.140 -7.202 1.00 94.88 96 ARG A C 1
ATOM 778 O O . ARG A 1 96 ? 8.864 -4.520 -6.648 1.00 94.88 96 ARG A O 1
ATOM 785 N N . SER A 1 97 ? 10.886 -3.510 -6.585 1.00 96.19 97 SER A N 1
ATOM 786 C CA . SER A 1 97 ? 10.892 -3.263 -5.145 1.00 96.19 97 SER A CA 1
ATOM 787 C C . SER A 1 97 ? 9.691 -2.426 -4.715 1.00 96.19 97 SER A C 1
ATOM 789 O O . SER A 1 97 ? 9.046 -2.765 -3.732 1.00 96.19 97 SER A O 1
ATOM 791 N N . MET A 1 98 ? 9.339 -1.393 -5.484 1.00 97.50 98 MET A N 1
ATOM 792 C CA . MET A 1 98 ? 8.169 -0.564 -5.200 1.00 97.50 98 MET A CA 1
ATOM 793 C C . MET A 1 98 ? 6.853 -1.350 -5.317 1.00 97.50 98 MET A C 1
ATOM 795 O O . MET A 1 98 ? 5.993 -1.235 -4.451 1.00 97.50 98 MET A O 1
ATOM 799 N N . LEU A 1 99 ? 6.684 -2.173 -6.358 1.00 97.94 99 LEU A N 1
ATOM 800 C CA . LEU A 1 99 ? 5.481 -2.998 -6.527 1.00 97.94 99 LEU A CA 1
ATOM 801 C C . LEU A 1 99 ? 5.336 -4.027 -5.395 1.00 97.94 99 LEU A C 1
ATOM 803 O O . LEU A 1 99 ? 4.249 -4.176 -4.840 1.00 97.94 99 LEU A O 1
ATOM 807 N N . GLU A 1 100 ? 6.427 -4.705 -5.030 1.00 97.69 100 GLU A N 1
ATOM 808 C CA . GLU A 1 100 ? 6.464 -5.652 -3.908 1.00 97.69 100 GLU A CA 1
ATOM 809 C C . GLU A 1 100 ? 6.146 -4.953 -2.572 1.00 97.69 100 GLU A C 1
ATOM 811 O O . GLU A 1 100 ? 5.372 -5.473 -1.766 1.00 97.69 100 GLU A O 1
ATOM 816 N N . GLU A 1 101 ? 6.671 -3.745 -2.353 1.00 98.19 101 GLU A N 1
ATOM 817 C CA . GLU A 1 101 ? 6.402 -2.944 -1.154 1.00 98.19 101 GLU A CA 1
ATOM 818 C C . GLU A 1 101 ? 4.934 -2.497 -1.069 1.00 98.19 101 GLU A C 1
ATOM 820 O O . GLU A 1 101 ? 4.319 -2.589 -0.005 1.00 98.19 101 GLU A O 1
ATOM 825 N N . VAL A 1 102 ? 4.330 -2.077 -2.184 1.00 98.44 102 VAL A N 1
ATOM 826 C CA . VAL A 1 102 ? 2.902 -1.717 -2.243 1.00 98.44 102 VAL A CA 1
ATOM 827 C C . VAL A 1 102 ? 2.011 -2.921 -1.946 1.00 98.44 102 VAL A C 1
ATOM 829 O O . VAL A 1 102 ? 1.054 -2.794 -1.182 1.00 98.44 102 VAL A O 1
ATOM 832 N N . ILE A 1 103 ? 2.330 -4.100 -2.487 1.00 98.62 103 ILE A N 1
ATOM 833 C CA . ILE A 1 103 ? 1.579 -5.335 -2.208 1.00 98.62 103 ILE A CA 1
ATOM 834 C C . ILE A 1 103 ? 1.688 -5.714 -0.726 1.00 98.62 103 ILE A C 1
ATOM 836 O O . ILE A 1 103 ? 0.669 -5.970 -0.083 1.00 98.62 103 ILE A O 1
ATOM 840 N N . SER A 1 104 ? 2.897 -5.676 -0.162 1.00 98.56 104 SER A N 1
ATOM 841 C CA . SER A 1 104 ? 3.135 -5.951 1.260 1.00 98.56 104 SER A CA 1
ATOM 842 C C . SER A 1 104 ? 2.349 -4.998 2.172 1.00 98.56 104 SER A C 1
ATOM 844 O O . SER A 1 104 ? 1.711 -5.423 3.139 1.00 98.56 104 SER A O 1
ATOM 846 N N . ASN A 1 105 ? 2.298 -3.706 1.832 1.00 98.62 105 ASN A N 1
ATOM 847 C CA . ASN A 1 105 ? 1.494 -2.737 2.576 1.00 98.62 105 ASN A CA 1
ATOM 848 C C . ASN A 1 105 ? -0.014 -2.988 2.428 1.00 98.62 105 ASN A C 1
ATOM 850 O O . ASN A 1 105 ? -0.737 -2.850 3.412 1.00 98.62 105 ASN A O 1
ATOM 854 N N . TRP A 1 106 ? -0.502 -3.419 1.260 1.00 98.62 106 TRP A N 1
ATOM 855 C CA . TRP A 1 106 ? -1.897 -3.848 1.098 1.00 98.62 106 TRP A CA 1
ATOM 856 C C . TRP A 1 106 ? -2.248 -5.050 1.977 1.00 98.62 106 TRP A C 1
ATOM 858 O O . TRP A 1 106 ? -3.314 -5.063 2.595 1.00 98.62 106 TRP A O 1
ATOM 868 N N . GLU A 1 107 ? -1.367 -6.046 2.058 1.00 98.44 107 GLU A N 1
ATOM 869 C CA . GLU A 1 107 ? -1.534 -7.225 2.915 1.00 98.44 107 GLU A CA 1
ATOM 870 C C . GLU A 1 107 ? -1.569 -6.853 4.393 1.00 98.44 107 GLU A C 1
ATOM 872 O O . GLU A 1 107 ? -2.497 -7.229 5.120 1.00 98.44 107 GLU A O 1
ATOM 877 N N . LYS A 1 108 ? -0.589 -6.058 4.827 1.00 98.38 108 LYS A N 1
ATOM 878 C CA . LYS A 1 108 ? -0.502 -5.564 6.199 1.00 98.38 108 LYS A CA 1
ATOM 879 C C . LYS A 1 108 ? -1.718 -4.710 6.553 1.00 98.38 108 LYS A C 1
ATOM 881 O O . LYS A 1 108 ? -2.341 -4.941 7.585 1.00 98.38 108 LYS A O 1
ATOM 886 N N . TYR A 1 109 ? -2.110 -3.774 5.691 1.00 98.44 109 TYR A N 1
ATOM 887 C CA . TYR A 1 109 ? -3.277 -2.922 5.915 1.00 98.44 109 TYR A CA 1
ATOM 888 C C . TYR A 1 109 ? -4.561 -3.748 6.019 1.00 98.44 109 TYR A C 1
ATOM 890 O O . TYR A 1 109 ? -5.291 -3.638 6.997 1.00 98.44 109 TYR A O 1
ATOM 898 N N . SER A 1 110 ? -4.815 -4.634 5.054 1.00 97.94 110 SER A N 1
ATOM 899 C CA . SER A 1 110 ? -6.058 -5.414 5.016 1.00 97.94 110 SER A CA 1
ATOM 900 C C . SER A 1 110 ? -6.184 -6.363 6.211 1.00 97.94 110 SER A C 1
ATOM 902 O O . SER A 1 110 ? -7.256 -6.470 6.805 1.00 97.94 110 SER A O 1
ATOM 904 N N . SER A 1 111 ? -5.089 -7.027 6.595 1.00 98.12 111 SER A N 1
ATOM 905 C CA . SER A 1 111 ? -5.080 -7.931 7.752 1.00 98.12 111 SER A CA 1
ATOM 906 C C . SER A 1 111 ? -5.242 -7.190 9.081 1.00 98.12 111 SER A C 1
ATOM 908 O O . SER A 1 111 ? -6.062 -7.596 9.905 1.00 98.12 111 SER A O 1
ATOM 910 N N . THR A 1 112 ? -4.523 -6.080 9.277 1.00 97.69 112 THR A N 1
ATOM 911 C CA . THR A 1 112 ? -4.618 -5.271 10.506 1.00 97.69 112 THR A CA 1
ATOM 912 C C . THR A 1 112 ? -5.984 -4.606 10.653 1.00 97.69 112 THR A C 1
ATOM 914 O O . THR A 1 112 ? -6.544 -4.632 11.744 1.00 97.69 112 THR A O 1
ATOM 917 N N . VAL A 1 113 ? -6.571 -4.086 9.568 1.00 97.88 113 VAL A N 1
ATOM 918 C CA . VAL A 1 113 ? -7.945 -3.555 9.553 1.00 97.88 113 VAL A CA 1
ATOM 919 C C . VAL A 1 113 ? -8.944 -4.621 9.991 1.00 97.88 113 VAL A C 1
ATOM 921 O O . VAL A 1 113 ? -9.739 -4.363 10.892 1.00 97.88 113 VAL A O 1
ATOM 924 N N . ALA A 1 114 ? -8.900 -5.815 9.391 1.00 98.25 114 ALA A N 1
ATOM 925 C CA . ALA A 1 114 ? -9.837 -6.887 9.718 1.00 98.25 114 ALA A CA 1
ATOM 926 C C . ALA A 1 114 ? -9.723 -7.311 11.192 1.00 98.25 114 ALA A C 1
ATOM 928 O O . ALA A 1 114 ? -10.733 -7.418 11.888 1.00 98.25 114 ALA A O 1
ATOM 929 N N . ALA A 1 115 ? -8.493 -7.492 11.683 1.00 97.94 115 ALA A N 1
ATOM 930 C CA . ALA A 1 115 ? -8.241 -7.856 13.073 1.00 97.94 115 ALA A CA 1
ATOM 931 C C . ALA A 1 115 ? -8.703 -6.762 14.051 1.00 97.94 115 ALA A C 1
ATOM 933 O O . ALA A 1 115 ? -9.378 -7.061 15.036 1.00 97.94 115 ALA A O 1
ATOM 934 N N . LEU A 1 116 ? -8.377 -5.494 13.775 1.00 97.06 116 LEU A N 1
ATOM 935 C CA . LEU A 1 116 ? -8.763 -4.365 14.623 1.00 97.06 116 LEU A CA 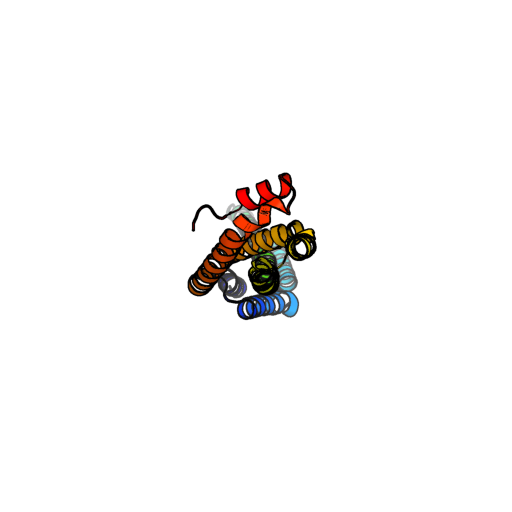1
ATOM 936 C C . LEU A 1 116 ? -10.267 -4.138 14.642 1.00 97.06 116 LEU A C 1
ATOM 938 O O . LEU A 1 116 ? -10.797 -3.820 15.698 1.00 97.06 116 LEU A O 1
ATOM 942 N N . GLN A 1 117 ? -10.961 -4.279 13.513 1.00 98.12 117 GLN A N 1
ATOM 943 C CA . GLN A 1 117 ? -12.415 -4.117 13.480 1.00 98.12 117 GLN A CA 1
ATOM 944 C C . GLN A 1 117 ? -13.109 -5.146 14.370 1.00 98.12 117 GLN A C 1
ATOM 946 O O . GLN A 1 117 ? -13.909 -4.750 15.216 1.00 9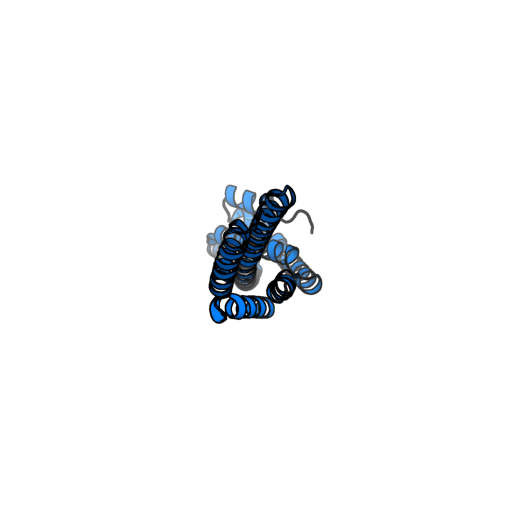8.12 117 GLN A O 1
ATOM 951 N N . ALA A 1 118 ? -12.748 -6.425 14.230 1.00 98.31 118 ALA A N 1
ATOM 952 C CA . ALA A 1 118 ? -13.296 -7.492 15.062 1.00 98.31 118 ALA A CA 1
ATOM 953 C C . ALA A 1 118 ? -13.013 -7.237 16.550 1.00 98.31 118 ALA A C 1
ATOM 955 O O . ALA A 1 118 ? -13.915 -7.282 17.383 1.00 98.31 118 ALA A O 1
ATOM 956 N N . TRP A 1 119 ? -11.773 -6.873 16.885 1.00 98.12 119 TRP A N 1
ATOM 957 C CA . TRP A 1 119 ? -11.421 -6.577 18.269 1.00 98.12 119 TRP A CA 1
ATOM 958 C C . TRP A 1 119 ? -12.132 -5.340 18.825 1.00 98.12 119 TRP A C 1
ATOM 960 O O . TRP A 1 119 ? -12.547 -5.353 19.981 1.00 98.12 119 TRP A O 1
ATOM 970 N N . LEU A 1 120 ? -12.291 -4.275 18.032 1.00 97.81 120 LEU A N 1
ATOM 971 C CA . LEU A 1 120 ? -13.004 -3.066 18.449 1.00 97.81 120 LEU A CA 1
ATOM 972 C C . LEU A 1 120 ? -14.468 -3.367 18.777 1.00 97.81 120 LEU A C 1
ATOM 974 O O . LEU A 1 120 ? -14.975 -2.848 19.766 1.00 97.81 120 LEU A O 1
ATOM 978 N N . GLU A 1 121 ? -15.130 -4.215 17.988 1.00 97.88 121 GLU A N 1
ATOM 979 C CA . GLU A 1 121 ? -16.511 -4.640 18.250 1.00 97.88 121 GLU A CA 1
ATOM 980 C C . GLU A 1 121 ? -16.634 -5.373 19.593 1.00 97.88 121 GLU A C 1
ATOM 982 O O . GLU A 1 121 ? -17.495 -5.030 20.409 1.00 97.88 121 GLU A O 1
ATOM 987 N N . ASP A 1 122 ? -15.734 -6.318 19.869 1.00 97.81 122 ASP A N 1
ATOM 988 C CA . ASP A 1 122 ? -15.698 -7.039 21.146 1.00 97.81 122 ASP A CA 1
ATOM 989 C C . ASP A 1 122 ? -15.354 -6.105 22.318 1.00 97.81 122 ASP A C 1
ATOM 991 O O . ASP A 1 122 ? -15.963 -6.159 23.392 1.00 97.81 122 ASP A O 1
ATOM 995 N N . ALA A 1 123 ? -14.390 -5.207 22.114 1.00 97.00 123 ALA A N 1
ATOM 996 C CA . ALA A 1 123 ? -13.927 -4.267 23.123 1.00 97.00 123 ALA A CA 1
ATOM 997 C C . ALA A 1 123 ? -15.012 -3.259 23.521 1.00 97.00 123 ALA A C 1
ATOM 999 O O . ALA A 1 123 ?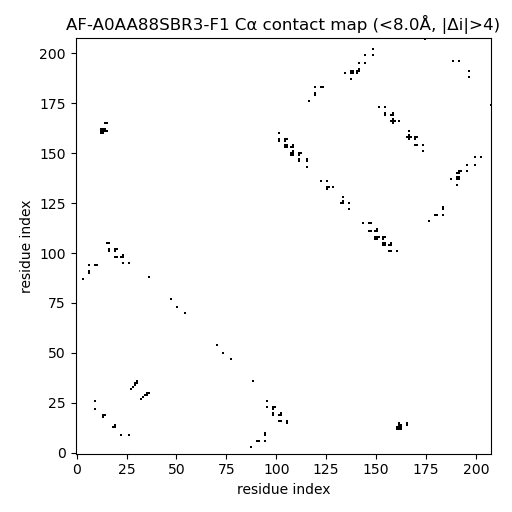 -15.181 -2.970 24.708 1.00 97.00 123 ALA A O 1
ATOM 1000 N N . GLU A 1 124 ? -15.765 -2.744 22.547 1.00 96.25 124 GLU A N 1
ATOM 1001 C CA . GLU A 1 124 ? -16.894 -1.838 22.767 1.00 96.25 124 GLU A CA 1
ATOM 1002 C C . GLU A 1 124 ? -17.995 -2.515 23.601 1.00 96.25 124 GLU A C 1
ATOM 1004 O O . GLU A 1 124 ? -18.535 -1.897 24.523 1.00 96.25 124 GLU A O 1
ATOM 1009 N N . GLN A 1 125 ? -18.279 -3.801 23.363 1.00 96.00 125 GLN A N 1
ATOM 1010 C CA . GLN A 1 125 ? -19.217 -4.579 24.184 1.00 96.00 125 GLN A CA 1
ATOM 1011 C C . GLN A 1 125 ? -18.686 -4.816 25.605 1.00 96.00 125 GLN A C 1
ATOM 1013 O O . GLN A 1 125 ? -19.441 -4.738 26.582 1.00 96.00 125 GLN A O 1
ATOM 1018 N N . MET A 1 126 ? -17.379 -5.058 25.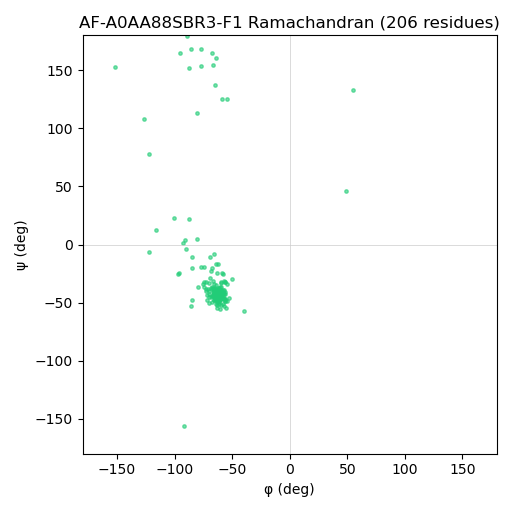735 1.00 96.31 126 MET A N 1
ATOM 1019 C CA . MET A 1 126 ? -16.717 -5.308 27.015 1.00 96.31 126 MET A CA 1
ATOM 1020 C C . MET A 1 126 ? -16.795 -4.109 27.974 1.00 96.31 126 MET A C 1
ATOM 1022 O O . MET A 1 126 ? -16.785 -4.284 29.194 1.00 96.31 126 MET A O 1
ATOM 1026 N N . LEU A 1 127 ? -16.957 -2.883 27.459 1.00 93.69 127 LEU A N 1
ATOM 1027 C CA . LEU A 1 127 ? -17.121 -1.680 28.286 1.00 93.69 127 LEU A CA 1
ATOM 1028 C C . LEU A 1 127 ? -18.323 -1.746 29.243 1.00 93.69 127 LEU A C 1
ATOM 1030 O O . LEU A 1 127 ? -18.292 -1.096 30.291 1.00 93.69 127 LEU A O 1
ATOM 1034 N N . ASN A 1 128 ? -19.342 -2.547 28.920 1.00 94.88 128 ASN A N 1
ATOM 1035 C CA . ASN A 1 128 ? -20.549 -2.716 29.735 1.00 94.88 128 ASN A CA 1
ATOM 1036 C C . ASN A 1 128 ? -20.467 -3.895 30.722 1.00 94.88 128 ASN A C 1
ATOM 1038 O O . ASN A 1 128 ? -21.429 -4.164 31.438 1.00 94.88 128 ASN A O 1
ATOM 1042 N N . GLN A 1 129 ? -19.340 -4.608 30.759 1.00 96.62 129 GLN A N 1
ATOM 1043 C CA . GLN A 1 129 ? -19.138 -5.765 31.632 1.00 96.62 129 GLN A CA 1
ATOM 1044 C C . GLN A 1 129 ? -18.562 -5.361 32.999 1.00 96.62 129 GLN A C 1
ATOM 1046 O O . GLN A 1 129 ? -18.313 -4.187 33.281 1.00 96.62 129 GLN A O 1
ATOM 1051 N N . SER A 1 130 ? -18.354 -6.342 33.880 1.00 96.56 130 SER A N 1
ATOM 1052 C CA . SER A 1 130 ? -17.728 -6.116 35.186 1.00 96.56 130 SER A CA 1
ATOM 1053 C C . SER A 1 130 ? -16.255 -5.701 35.052 1.00 96.56 130 SER A C 1
ATOM 1055 O O . SER A 1 130 ? -15.575 -6.054 34.089 1.00 96.56 130 SER A O 1
ATOM 1057 N N . GLU A 1 131 ? -15.721 -4.988 36.048 1.00 94.94 131 GLU A N 1
ATOM 1058 C CA . GLU A 1 131 ? -14.311 -4.562 36.042 1.00 94.94 131 GLU A CA 1
ATOM 1059 C C . GLU A 1 131 ? -13.317 -5.731 35.970 1.00 94.94 131 GLU A C 1
ATOM 1061 O O . GLU A 1 131 ? -12.255 -5.595 35.365 1.00 94.94 131 GLU A O 1
ATOM 1066 N N . GLY A 1 132 ? -13.659 -6.890 36.545 1.00 95.31 132 GLY A N 1
ATOM 1067 C CA . GLY A 1 132 ? -12.847 -8.103 36.416 1.00 95.31 132 GLY A CA 1
ATOM 1068 C C . GLY A 1 132 ? -12.747 -8.568 34.961 1.00 95.31 132 GLY A C 1
ATOM 1069 O O . GLY A 1 132 ? -11.644 -8.748 34.453 1.00 95.31 132 GLY A O 1
ATOM 1070 N N . ALA A 1 133 ? -13.887 -8.655 34.266 1.00 95.50 133 ALA A N 1
ATOM 1071 C CA . ALA A 1 133 ? -13.933 -9.051 32.859 1.00 95.50 133 ALA A CA 1
ATOM 1072 C C . ALA A 1 133 ? -13.171 -8.068 31.952 1.00 95.50 133 ALA A C 1
ATOM 1074 O O . ALA A 1 133 ? -12.404 -8.493 31.088 1.00 95.50 133 ALA A O 1
ATOM 1075 N N . LYS A 1 134 ? -13.301 -6.754 32.196 1.00 95.88 134 LYS A N 1
ATOM 1076 C CA . LYS A 1 134 ? -12.534 -5.729 31.467 1.00 95.88 134 LYS A CA 1
ATOM 1077 C C . LYS A 1 134 ? -11.030 -5.897 31.655 1.00 95.88 134 LYS A C 1
ATOM 1079 O O . LYS A 1 134 ? -10.295 -5.881 30.673 1.00 95.88 134 LYS A O 1
ATOM 1084 N N . ARG A 1 135 ? -10.563 -6.074 32.897 1.00 94.38 135 ARG A N 1
ATOM 1085 C CA . ARG A 1 135 ? -9.131 -6.264 33.196 1.00 94.38 135 ARG A CA 1
ATOM 1086 C C . ARG A 1 135 ? -8.544 -7.465 32.469 1.00 94.38 135 ARG A C 1
ATOM 1088 O O . ARG A 1 135 ? -7.408 -7.395 32.007 1.00 94.38 135 ARG A O 1
ATOM 1095 N N . ASP A 1 136 ? -9.303 -8.550 32.373 1.00 95.06 136 ASP A N 1
ATOM 1096 C CA . ASP A 1 136 ? -8.851 -9.752 31.684 1.00 95.06 136 ASP A CA 1
ATOM 1097 C C . ASP A 1 136 ? -8.811 -9.561 30.166 1.00 95.06 136 ASP A C 1
ATOM 1099 O O . ASP A 1 136 ? -7.806 -9.903 29.543 1.00 95.06 136 ASP A O 1
ATOM 1103 N N . PHE A 1 137 ? -9.836 -8.940 29.580 1.00 96.12 137 PHE A N 1
ATOM 1104 C CA . PHE A 1 137 ? -9.888 -8.663 28.143 1.00 96.12 137 PHE A CA 1
ATOM 1105 C C . PHE A 1 137 ? -8.807 -7.664 27.691 1.00 96.12 137 PHE A C 1
ATOM 1107 O O . PHE A 1 137 ? -8.072 -7.917 26.735 1.00 96.12 137 PHE A O 1
ATOM 1114 N N . PHE A 1 138 ? -8.652 -6.542 28.403 1.00 95.75 138 PHE A N 1
ATOM 1115 C CA . PHE A 1 138 ? -7.695 -5.483 28.052 1.00 95.75 138 PHE A CA 1
ATOM 1116 C C . PHE A 1 138 ? -6.252 -5.780 28.480 1.00 95.75 138 PHE A C 1
ATOM 1118 O O . PHE A 1 138 ? -5.367 -4.958 28.257 1.00 95.75 138 PHE A O 1
ATOM 1125 N N . ARG A 1 139 ? -5.964 -6.967 29.029 1.00 93.12 139 ARG A N 1
ATOM 1126 C CA . ARG A 1 139 ? -4.601 -7.372 29.412 1.00 93.12 139 ARG A CA 1
ATOM 1127 C C . ARG A 1 139 ? -3.607 -7.317 28.246 1.00 93.12 139 ARG A C 1
ATOM 1129 O O . ARG A 1 139 ? -2.433 -7.035 28.461 1.00 93.12 139 ARG A O 1
ATOM 1136 N N . ASN A 1 140 ? -4.086 -7.559 27.025 1.00 91.25 140 ASN A N 1
ATOM 1137 C CA . ASN A 1 140 ? -3.283 -7.541 25.799 1.00 91.25 140 ASN A CA 1
ATOM 1138 C C . ASN A 1 140 ? -3.453 -6.237 24.997 1.00 91.25 140 ASN A C 1
ATOM 1140 O O . ASN A 1 140 ? -3.228 -6.228 23.788 1.00 91.25 140 ASN A O 1
ATOM 1144 N N . LEU A 1 141 ? -3.864 -5.133 25.634 1.00 93.62 141 LEU A N 1
ATOM 1145 C CA . LEU A 1 141 ? -4.098 -3.851 24.956 1.00 93.62 141 LEU A CA 1
ATOM 1146 C C . LEU A 1 141 ? -2.863 -3.350 24.183 1.00 93.62 141 LEU A C 1
ATOM 1148 O O . LEU A 1 141 ? -3.010 -2.776 23.109 1.00 93.62 141 LEU A O 1
ATOM 1152 N N . SER A 1 142 ? -1.650 -3.635 24.662 1.00 90.88 142 SER A N 1
ATOM 1153 C CA . SER A 1 142 ? -0.396 -3.264 23.991 1.00 90.88 142 SER A CA 1
ATOM 1154 C C . SER A 1 142 ? -0.227 -3.879 22.600 1.00 90.88 142 SER A C 1
ATOM 1156 O O . SER A 1 142 ? 0.248 -3.210 21.681 1.00 90.88 142 SER A O 1
ATOM 1158 N N . HIS A 1 143 ? -0.678 -5.121 22.407 1.00 93.50 143 HIS A N 1
ATOM 1159 C CA . HIS A 1 143 ? -0.699 -5.755 21.090 1.00 93.50 143 HIS A CA 1
ATOM 1160 C C . HIS A 1 143 ? -1.599 -4.978 20.124 1.00 93.50 143 HIS A C 1
ATOM 1162 O O . HIS A 1 143 ? -1.210 -4.715 18.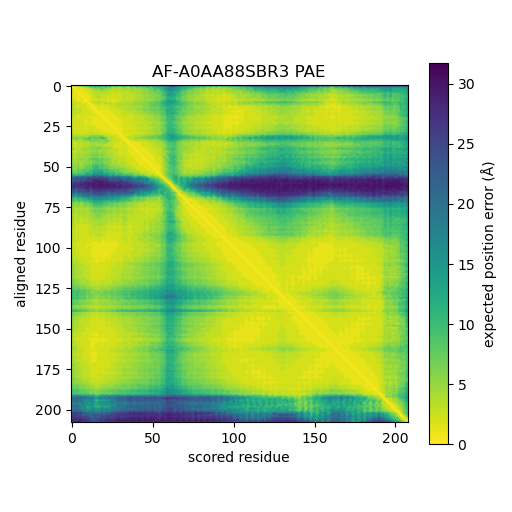989 1.00 93.50 143 HIS A O 1
ATOM 1168 N N . TRP A 1 144 ? -2.772 -4.552 20.590 1.00 95.56 144 TRP A N 1
ATOM 1169 C CA . TRP A 1 144 ? -3.736 -3.817 19.775 1.00 95.56 144 TRP A CA 1
ATOM 1170 C C . TRP A 1 144 ? -3.306 -2.380 19.491 1.00 95.56 144 TRP A C 1
ATOM 1172 O O . TRP A 1 144 ? -3.538 -1.892 18.389 1.00 95.56 144 TRP A O 1
ATOM 1182 N N . ILE A 1 145 ? -2.593 -1.739 20.424 1.00 93.12 145 ILE A N 1
ATOM 1183 C CA . ILE A 1 145 ? -1.902 -0.467 20.168 1.00 93.12 145 ILE A CA 1
ATOM 1184 C C . ILE A 1 145 ? -0.913 -0.641 19.005 1.00 93.12 145 ILE A C 1
ATOM 1186 O O . ILE A 1 145 ? -0.895 0.170 18.082 1.00 93.12 145 ILE A O 1
ATOM 1190 N N . GLN A 1 146 ? -0.122 -1.718 19.008 1.00 92.56 146 GLN A N 1
ATOM 1191 C CA . GLN A 1 146 ? 0.820 -2.001 17.923 1.00 92.56 146 GLN A CA 1
ATOM 1192 C C . GLN A 1 146 ? 0.107 -2.273 16.592 1.00 92.56 146 GLN A C 1
ATOM 1194 O O . GLN A 1 146 ? 0.489 -1.690 15.582 1.00 92.56 146 GLN A O 1
ATOM 1199 N N . GLN A 1 147 ? -0.961 -3.077 16.589 1.00 95.38 147 GLN A N 1
ATOM 1200 C CA . GLN A 1 147 ? -1.769 -3.323 15.387 1.00 95.38 147 GLN A CA 1
ATOM 1201 C C . GLN A 1 147 ? -2.355 -2.024 14.815 1.00 95.38 147 GLN A C 1
ATOM 1203 O O . GLN A 1 147 ? -2.329 -1.818 13.604 1.00 95.38 147 GLN A O 1
ATOM 1208 N N . HIS A 1 148 ? -2.850 -1.127 15.673 1.00 95.19 148 HIS A N 1
ATOM 1209 C CA . HIS A 1 148 ? -3.371 0.184 15.276 1.00 95.19 148 HIS A CA 1
ATOM 1210 C C . HIS A 1 148 ? -2.297 1.074 14.637 1.00 95.19 148 HIS A C 1
ATOM 1212 O O . HIS A 1 148 ? -2.557 1.710 13.612 1.00 95.19 148 HIS A O 1
ATOM 1218 N N . MET A 1 149 ? -1.079 1.083 15.185 1.00 92.94 149 MET A N 1
ATOM 1219 C CA . MET A 1 149 ? 0.054 1.789 14.575 1.00 92.94 149 MET A CA 1
ATOM 1220 C C . MET A 1 149 ? 0.426 1.184 13.218 1.00 92.94 149 MET A C 1
ATOM 1222 O O . MET A 1 149 ? 0.557 1.908 12.235 1.00 92.94 149 MET A O 1
ATOM 1226 N N . ASP A 1 150 ? 0.528 -0.141 13.148 1.00 95.19 150 ASP A N 1
ATOM 1227 C CA . ASP A 1 150 ? 0.867 -0.876 11.931 1.00 95.19 150 ASP A CA 1
ATOM 1228 C C . ASP A 1 150 ? -0.146 -0.651 10.799 1.00 95.19 150 ASP A C 1
ATOM 1230 O O . ASP A 1 150 ? 0.253 -0.495 9.642 1.00 95.19 150 ASP A O 1
ATOM 1234 N N . MET A 1 151 ? -1.436 -0.587 11.137 1.00 96.44 151 MET A N 1
ATOM 1235 C CA . MET A 1 151 ? -2.518 -0.229 10.219 1.00 96.44 151 MET A CA 1
ATOM 1236 C C . MET A 1 151 ? -2.352 1.196 9.679 1.00 96.44 151 MET A C 1
ATOM 1238 O O . MET A 1 151 ? -2.496 1.420 8.477 1.00 96.44 151 MET A O 1
ATOM 1242 N N . ASN A 1 152 ? -2.064 2.167 10.551 1.00 95.81 152 ASN A N 1
ATOM 1243 C CA . ASN A 1 152 ? -1.902 3.565 10.149 1.00 95.81 152 ASN A CA 1
ATOM 1244 C C . ASN A 1 152 ? -0.673 3.770 9.263 1.00 95.81 152 ASN A C 1
ATOM 1246 O O . ASN A 1 152 ? -0.773 4.446 8.242 1.00 95.81 152 ASN A O 1
ATOM 1250 N N . ASP A 1 153 ? 0.460 3.164 9.617 1.00 95.69 153 ASP A N 1
ATOM 1251 C CA . ASP A 1 153 ? 1.694 3.264 8.838 1.00 95.69 153 ASP A CA 1
ATOM 1252 C C . ASP A 1 153 ? 1.494 2.672 7.429 1.00 95.69 153 ASP A C 1
ATOM 1254 O O . ASP A 1 153 ? 1.789 3.335 6.433 1.00 95.69 153 ASP A O 1
ATOM 1258 N N . ALA A 1 154 ? 0.895 1.477 7.331 1.00 97.56 154 ALA A N 1
ATOM 1259 C CA . ALA A 1 154 ? 0.598 0.852 6.041 1.00 97.56 154 ALA A CA 1
ATOM 1260 C C . ALA A 1 154 ? -0.422 1.662 5.224 1.00 97.56 154 ALA A C 1
ATOM 1262 O O . ALA A 1 154 ? -0.243 1.883 4.027 1.00 97.56 154 ALA A O 1
ATOM 1263 N N . GLY A 1 155 ? -1.482 2.155 5.868 1.00 97.06 155 GLY A N 1
ATOM 1264 C CA . GLY A 1 155 ? -2.507 2.953 5.205 1.00 97.06 155 GLY A CA 1
ATOM 1265 C C . GLY A 1 155 ? -1.983 4.295 4.681 1.00 97.06 155 GLY A C 1
ATOM 1266 O O . GLY A 1 155 ? -2.339 4.691 3.574 1.00 97.06 155 GLY A O 1
ATOM 1267 N N . ASN A 1 156 ? -1.096 4.969 5.422 1.00 96.31 156 ASN A N 1
ATOM 1268 C CA . ASN A 1 156 ? -0.458 6.214 4.981 1.00 96.31 156 ASN A CA 1
ATOM 1269 C C . ASN A 1 156 ? 0.448 5.989 3.767 1.00 96.31 156 ASN A C 1
ATOM 1271 O O . ASN A 1 156 ? 0.344 6.729 2.789 1.00 96.31 156 ASN A O 1
ATOM 1275 N N . PHE A 1 157 ? 1.264 4.931 3.785 1.00 97.50 157 PHE A N 1
ATOM 1276 C CA . PHE A 1 157 ? 2.074 4.549 2.628 1.00 97.50 157 PHE A CA 1
ATOM 1277 C C . PHE A 1 157 ? 1.202 4.321 1.383 1.00 97.50 157 PHE A C 1
ATOM 1279 O O . PHE A 1 157 ? 1.486 4.840 0.300 1.00 97.50 157 PHE A O 1
ATOM 1286 N N . LEU A 1 158 ? 0.100 3.578 1.529 1.00 98.25 158 LEU A N 1
ATOM 1287 C CA . LEU A 1 158 ? -0.821 3.317 0.424 1.00 98.25 158 LEU A CA 1
ATOM 1288 C C . LEU A 1 158 ? -1.487 4.603 -0.080 1.00 98.25 158 LEU A C 1
ATOM 1290 O O . LEU A 1 158 ? -1.594 4.794 -1.286 1.00 98.25 158 LEU A O 1
ATOM 1294 N N . ILE A 1 159 ? -1.873 5.520 0.810 1.00 97.00 159 ILE A N 1
ATOM 1295 C CA . ILE A 1 159 ? -2.441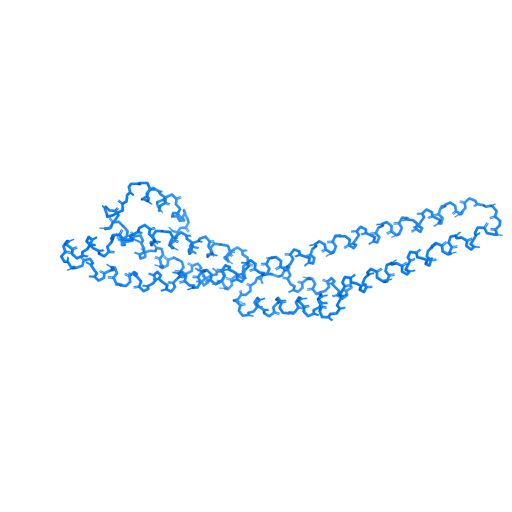 6.824 0.436 1.00 97.00 159 ILE A CA 1
ATOM 1296 C C . ILE A 1 159 ? -1.469 7.654 -0.415 1.00 97.00 159 ILE A C 1
ATOM 1298 O O . ILE A 1 159 ? -1.901 8.343 -1.343 1.00 97.00 159 ILE A O 1
ATOM 1302 N N . GLU A 1 160 ? -0.176 7.620 -0.100 1.00 96.56 160 GLU A N 1
ATOM 1303 C CA . GLU A 1 160 ? 0.849 8.376 -0.826 1.00 96.56 160 GLU A CA 1
ATOM 1304 C C . GLU A 1 160 ? 1.173 7.765 -2.194 1.00 96.56 160 GLU A C 1
ATOM 1306 O O . GLU A 1 160 ? 1.487 8.485 -3.149 1.00 96.56 160 GLU A O 1
ATOM 1311 N N . THR A 1 161 ? 1.090 6.441 -2.309 1.00 96.62 161 THR A N 1
ATOM 1312 C CA . THR A 1 161 ? 1.536 5.690 -3.492 1.00 96.62 161 THR A CA 1
ATOM 1313 C C . THR A 1 161 ? 0.407 5.348 -4.468 1.00 96.62 161 THR A C 1
ATOM 1315 O O . THR A 1 161 ? 0.660 5.229 -5.671 1.00 96.62 161 THR A O 1
ATOM 1318 N N . CYS A 1 162 ? -0.836 5.255 -3.994 1.00 97.38 162 CYS A N 1
ATOM 1319 C CA . CYS A 1 162 ? -1.997 4.912 -4.810 1.00 97.38 162 CYS A CA 1
ATOM 1320 C C . CYS A 1 162 ? -2.634 6.119 -5.522 1.00 97.38 162 CYS A C 1
ATOM 1322 O O . CYS A 1 162 ? -2.297 7.280 -5.275 1.00 97.38 162 CYS A O 1
ATOM 1324 N N . ASP A 1 163 ? -3.537 5.828 -6.460 1.00 97.69 163 ASP A N 1
ATOM 1325 C CA . ASP A 1 163 ? -4.338 6.822 -7.169 1.00 97.69 163 ASP A CA 1
ATOM 1326 C C . ASP A 1 163 ? -5.356 7.522 -6.254 1.00 97.69 163 ASP A C 1
ATOM 1328 O O . ASP A 1 163 ? -5.669 7.070 -5.154 1.00 97.69 163 ASP A O 1
ATOM 1332 N N . GLU A 1 164 ? -5.901 8.647 -6.719 1.00 96.81 164 GLU A N 1
ATOM 1333 C CA . GLU A 1 164 ? -6.797 9.485 -5.916 1.00 96.81 164 GLU A CA 1
ATOM 1334 C C . GLU A 1 164 ? -8.063 8.763 -5.442 1.00 96.81 164 GLU A C 1
ATOM 1336 O O . GLU A 1 164 ? -8.559 9.054 -4.351 1.00 96.81 164 GLU A O 1
ATOM 1341 N N . THR A 1 165 ? -8.588 7.826 -6.236 1.00 97.31 165 THR A N 1
ATOM 1342 C CA . THR A 1 165 ? -9.811 7.096 -5.886 1.00 97.31 165 THR A CA 1
ATOM 1343 C C . THR A 1 165 ? -9.525 6.158 -4.725 1.00 97.31 165 THR A C 1
ATOM 1345 O O . THR A 1 165 ? -10.204 6.206 -3.700 1.00 97.31 165 THR A O 1
ATOM 1348 N N . VAL A 1 166 ? -8.467 5.361 -4.855 1.00 97.88 166 VAL A N 1
ATOM 1349 C CA . VAL A 1 166 ? -8.022 4.422 -3.828 1.00 97.88 166 VAL A CA 1
ATOM 1350 C C . VAL A 1 166 ? -7.592 5.155 -2.558 1.00 97.88 166 VAL A C 1
ATOM 1352 O O . VAL A 1 166 ? -8.012 4.785 -1.461 1.00 97.88 166 VAL A O 1
ATOM 1355 N N . SER A 1 167 ? -6.821 6.235 -2.687 1.00 97.56 167 SER A N 1
ATOM 1356 C CA . SER A 1 167 ? -6.363 7.032 -1.548 1.00 97.56 167 SER A CA 1
ATOM 1357 C C . SER A 1 167 ? -7.514 7.706 -0.803 1.00 97.56 167 SER A C 1
ATOM 1359 O O . SER A 1 167 ? -7.468 7.814 0.423 1.00 97.56 167 SER A O 1
ATOM 1361 N N . ARG A 1 168 ? -8.569 8.144 -1.501 1.00 97.62 168 ARG A N 1
ATOM 1362 C CA . ARG A 1 168 ? -9.777 8.675 -0.853 1.00 97.62 168 ARG A CA 1
ATOM 1363 C C . ARG A 1 168 ? -10.485 7.601 -0.029 1.00 97.62 168 ARG A C 1
ATOM 1365 O O . ARG A 1 168 ? -10.831 7.868 1.121 1.00 97.62 168 ARG A O 1
ATOM 1372 N N . ASP A 1 169 ? -10.666 6.407 -0.588 1.00 97.31 169 ASP A N 1
ATOM 1373 C CA . ASP A 1 169 ? -11.329 5.299 0.108 1.00 97.31 169 ASP A CA 1
ATOM 1374 C C . ASP A 1 169 ? -10.543 4.882 1.365 1.00 97.31 169 ASP A C 1
ATOM 1376 O O . ASP A 1 169 ? -11.121 4.720 2.441 1.00 97.31 169 ASP A O 1
ATOM 1380 N N . LEU A 1 170 ? -9.212 4.782 1.251 1.00 97.25 170 LEU A N 1
ATOM 1381 C CA . LEU A 1 170 ? -8.311 4.486 2.372 1.00 97.25 170 LEU A CA 1
ATOM 1382 C C . LEU A 1 170 ? -8.405 5.540 3.480 1.00 97.25 170 LEU A C 1
ATOM 1384 O O . LEU A 1 170 ? -8.511 5.191 4.657 1.00 97.25 170 LEU A O 1
ATOM 1388 N N . LYS A 1 171 ? -8.416 6.831 3.118 1.00 96.25 171 LYS A N 1
ATOM 1389 C CA . LYS A 1 171 ? -8.599 7.928 4.081 1.00 96.25 171 LYS A CA 1
ATOM 1390 C C . LYS A 1 171 ? -9.930 7.810 4.815 1.00 96.25 171 LYS A C 1
ATOM 1392 O O . LYS A 1 171 ? -9.973 7.944 6.034 1.00 96.25 171 LYS A O 1
ATOM 1397 N N . GLN A 1 172 ? -11.015 7.530 4.097 1.00 96.81 172 GLN A N 1
ATOM 1398 C CA . GLN A 1 172 ? -12.330 7.390 4.716 1.00 96.81 172 GLN A CA 1
ATOM 1399 C C . GLN A 1 172 ? -12.371 6.219 5.708 1.00 96.81 172 GLN A C 1
ATOM 1401 O O . GLN A 1 172 ? -12.878 6.375 6.818 1.00 96.81 172 GLN A O 1
ATOM 1406 N N . GLN A 1 173 ? -11.806 5.065 5.346 1.00 96.88 173 GLN A N 1
ATOM 1407 C CA . GLN A 1 173 ? -11.747 3.908 6.239 1.00 96.88 173 GLN A CA 1
ATOM 1408 C C . GLN A 1 173 ? -10.879 4.186 7.475 1.00 96.88 173 GLN A C 1
ATOM 1410 O O . GLN A 1 173 ? -11.314 3.930 8.599 1.00 96.88 173 GLN A O 1
ATOM 1415 N N . LEU A 1 174 ? -9.689 4.767 7.289 1.00 95.69 174 LEU A N 1
ATOM 1416 C CA . LEU A 1 174 ? -8.803 5.146 8.392 1.00 95.69 174 LEU A CA 1
ATOM 1417 C C . LEU A 1 174 ? -9.448 6.161 9.333 1.00 95.69 174 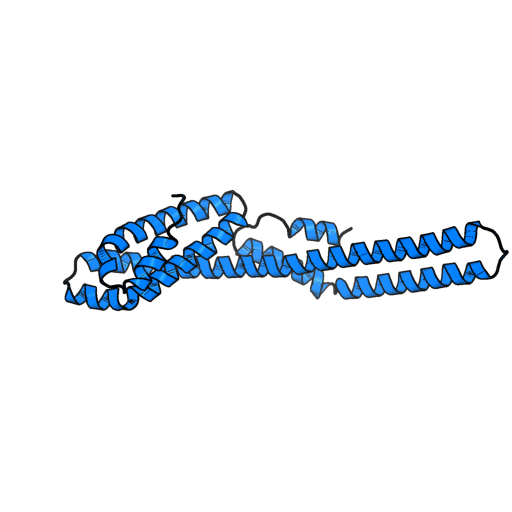LEU A C 1
ATOM 1419 O O . LEU A 1 174 ? -9.318 6.010 10.544 1.00 95.69 174 LEU A O 1
ATOM 1423 N N . LEU A 1 175 ? -10.155 7.166 8.809 1.00 94.38 175 LEU A N 1
ATOM 1424 C CA . LEU A 1 175 ? -10.869 8.147 9.627 1.00 94.38 175 LEU A CA 1
ATOM 1425 C C . LEU A 1 175 ? -11.853 7.460 10.581 1.00 94.38 175 LEU A C 1
ATOM 1427 O O . LEU A 1 175 ? -11.849 7.738 11.780 1.00 94.38 175 LEU A O 1
ATOM 1431 N N . LEU A 1 176 ? -12.670 6.541 10.059 1.00 95.62 176 LEU A N 1
ATOM 1432 C CA . LEU A 1 176 ? -13.682 5.836 10.845 1.00 95.62 176 LEU A CA 1
ATOM 1433 C C . LEU A 1 176 ? -13.051 4.929 11.908 1.00 95.62 176 LEU A C 1
ATOM 1435 O O . LEU A 1 176 ? -13.445 4.982 13.075 1.00 95.62 176 LEU A O 1
ATOM 1439 N N . LEU A 1 177 ? -12.054 4.122 11.530 1.00 95.81 177 LEU A N 1
ATOM 1440 C CA . LEU A 1 177 ? -11.383 3.217 12.468 1.00 95.81 177 LEU A CA 1
ATOM 1441 C C . LEU A 1 177 ? -10.609 3.985 13.542 1.00 95.81 177 LEU A C 1
ATOM 1443 O O . LEU A 1 177 ? -10.697 3.642 14.719 1.00 95.81 177 LEU A O 1
ATOM 1447 N N . ASN A 1 178 ? -9.896 5.049 13.167 1.00 95.56 178 ASN A N 1
ATOM 1448 C CA . ASN A 1 178 ? -9.171 5.888 14.119 1.00 95.56 178 ASN A CA 1
ATOM 1449 C C . ASN A 1 178 ? -10.116 6.639 15.063 1.00 95.56 178 ASN A C 1
ATOM 1451 O O . ASN A 1 178 ? -9.770 6.830 16.228 1.00 95.56 178 ASN A O 1
ATOM 1455 N N . GLY A 1 179 ? -11.298 7.043 14.586 1.00 94.69 179 GLY A N 1
ATOM 1456 C CA . GLY A 1 179 ? -12.351 7.624 15.420 1.00 94.69 179 GLY A CA 1
ATOM 1457 C C . GLY A 1 179 ? -12.817 6.652 16.504 1.00 94.69 179 GLY A C 1
ATOM 1458 O O . GLY A 1 179 ? -12.693 6.957 17.690 1.00 94.69 179 GLY A O 1
ATOM 1459 N N . ARG A 1 180 ? -13.242 5.443 16.106 1.00 96.12 180 ARG A N 1
ATOM 1460 C CA . ARG A 1 180 ? -13.651 4.377 17.043 1.00 96.12 180 ARG A CA 1
ATOM 1461 C C . ARG A 1 180 ? -12.546 4.022 18.033 1.00 96.12 180 ARG A C 1
ATOM 1463 O O . ARG A 1 180 ? -12.779 3.979 19.239 1.00 96.12 180 ARG A O 1
ATOM 1470 N N . TRP A 1 181 ? -11.324 3.833 17.531 1.00 95.88 181 TRP A N 1
ATOM 1471 C CA . TRP A 1 181 ? -10.158 3.559 18.366 1.00 95.88 181 TRP A CA 1
ATOM 1472 C C . TRP A 1 181 ? -9.949 4.651 19.415 1.00 95.88 181 TRP A C 1
ATOM 1474 O O . TRP A 1 181 ? -9.800 4.339 20.590 1.00 95.88 181 TRP A O 1
ATOM 1484 N N . ARG A 1 182 ? -9.982 5.930 19.024 1.00 93.06 182 ARG A N 1
ATOM 1485 C CA . ARG A 1 182 ? -9.792 7.065 19.939 1.00 93.06 182 ARG A CA 1
ATOM 1486 C C . ARG A 1 182 ? -10.850 7.083 21.044 1.00 93.06 182 ARG A C 1
ATOM 1488 O O . ARG A 1 182 ? -10.502 7.244 22.213 1.00 93.06 182 ARG A O 1
ATOM 1495 N N . GLU A 1 183 ? -12.119 6.905 20.685 1.00 93.56 183 GLU A N 1
ATOM 1496 C CA . GLU A 1 183 ? -13.232 6.885 21.642 1.00 93.56 183 GLU A CA 1
ATOM 1497 C C . GLU A 1 183 ? -13.128 5.733 22.647 1.00 93.56 183 GLU A C 1
ATOM 1499 O O . GLU A 1 183 ? -13.380 5.926 23.841 1.00 93.56 183 GLU A O 1
ATOM 1504 N N . LEU A 1 184 ? -12.739 4.543 22.181 1.00 94.56 184 LEU A N 1
ATOM 1505 C CA . LEU A 1 184 ? -12.490 3.391 23.041 1.00 94.56 184 LEU A CA 1
ATOM 1506 C C . LEU A 1 184 ? -11.257 3.620 23.923 1.00 94.56 184 LEU A C 1
ATOM 1508 O O . LEU A 1 184 ? -11.326 3.440 25.138 1.00 94.56 184 LEU A O 1
ATOM 1512 N N . PHE A 1 185 ? -10.141 4.045 23.329 1.00 93.06 185 PHE A N 1
ATOM 1513 C CA . PHE A 1 185 ? -8.838 4.139 23.981 1.00 93.06 185 PHE A CA 1
ATOM 1514 C C . PHE A 1 185 ? -8.861 5.068 25.195 1.00 93.06 185 PHE A C 1
ATOM 1516 O O . PHE A 1 185 ? -8.339 4.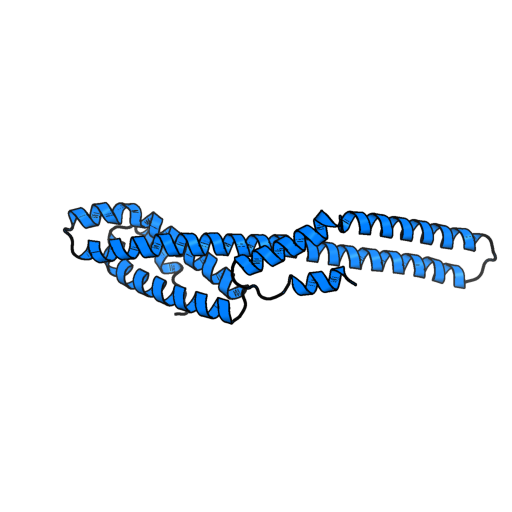710 26.249 1.00 93.06 185 PHE A O 1
ATOM 1523 N N . VAL A 1 186 ? -9.555 6.210 25.112 1.00 90.94 186 VAL A N 1
ATOM 1524 C CA . VAL A 1 186 ? -9.737 7.127 26.255 1.00 90.94 186 VAL A CA 1
ATOM 1525 C C . VAL A 1 186 ? -10.333 6.416 27.477 1.00 90.94 186 VAL A C 1
ATOM 1527 O O . VAL A 1 186 ? -9.975 6.747 28.606 1.00 90.94 186 VAL A O 1
ATOM 1530 N N . LYS A 1 187 ? -11.206 5.424 27.263 1.00 93.06 187 LYS A N 1
ATOM 1531 C CA . LYS A 1 187 ? -11.890 4.674 28.325 1.00 93.06 187 LYS A CA 1
ATOM 1532 C C . LYS A 1 187 ? -11.076 3.502 28.867 1.00 93.06 187 LYS A C 1
ATOM 1534 O O . LYS A 1 187 ? -11.403 3.024 29.946 1.00 93.06 187 LYS A O 1
ATOM 1539 N N . VAL A 1 188 ? -10.080 3.006 28.127 1.00 92.88 188 VAL A N 1
ATOM 1540 C CA . VAL A 1 188 ? -9.375 1.745 28.447 1.00 92.88 188 VAL A CA 1
ATOM 1541 C C . VAL A 1 188 ? -7.866 1.909 28.627 1.00 92.88 188 VAL A C 1
ATOM 1543 O O . VAL A 1 188 ? -7.199 0.966 29.044 1.00 92.88 188 VAL A O 1
ATOM 1546 N N . LYS A 1 189 ? -7.305 3.095 28.359 1.00 89.50 189 LYS A N 1
ATOM 1547 C CA . LYS A 1 189 ? -5.854 3.335 28.406 1.00 89.50 189 LYS A CA 1
ATOM 1548 C C . LYS A 1 189 ? -5.205 3.055 29.761 1.00 89.50 189 LYS A C 1
ATOM 1550 O O . LYS A 1 189 ? -4.027 2.729 29.803 1.00 89.50 189 LYS A O 1
ATOM 1555 N N . HIS A 1 190 ? -5.952 3.120 30.864 1.00 88.81 190 HIS A N 1
ATOM 1556 C CA . HIS A 1 190 ? -5.444 2.776 32.198 1.00 88.81 190 HIS A CA 1
ATOM 1557 C C . HIS A 1 190 ? -5.161 1.278 32.385 1.00 88.81 190 HIS A C 1
ATOM 1559 O O . HIS A 1 190 ? -4.552 0.907 33.387 1.00 88.81 190 HIS A O 1
ATOM 1565 N N . TYR A 1 191 ? -5.590 0.419 31.453 1.00 88.69 191 TYR A N 1
ATOM 1566 C CA . TYR A 1 191 ? -5.203 -0.994 31.419 1.00 88.69 191 TYR A CA 1
ATOM 1567 C C . TYR A 1 191 ? -3.860 -1.236 30.698 1.00 88.69 191 TYR A C 1
ATOM 1569 O O . TYR A 1 191 ? -3.322 -2.336 30.801 1.00 88.69 191 TYR A O 1
ATOM 1577 N N . ALA A 1 192 ? -3.304 -0.235 30.001 1.00 84.31 192 ALA A N 1
ATOM 1578 C CA . ALA A 1 192 ? -1.977 -0.289 29.377 1.00 84.31 192 ALA A CA 1
ATOM 1579 C C . ALA A 1 192 ? -0.890 0.322 30.280 1.00 84.31 192 ALA A C 1
ATOM 1581 O O . ALA A 1 192 ? -1.179 1.037 31.245 1.00 84.31 192 ALA A O 1
ATOM 1582 N N . ARG A 1 193 ? 0.382 0.051 29.966 1.00 80.94 193 ARG A N 1
ATOM 1583 C CA . ARG A 1 193 ? 1.523 0.695 30.637 1.00 80.94 193 ARG A CA 1
ATOM 1584 C C . ARG A 1 193 ? 1.724 2.120 30.117 1.00 80.94 193 ARG A C 1
ATOM 1586 O O . ARG A 1 193 ? 1.388 2.428 28.978 1.00 80.94 193 ARG A O 1
ATOM 1593 N N . ALA A 1 194 ? 2.303 2.991 30.941 1.00 73.31 194 ALA A N 1
ATOM 1594 C CA . ALA A 1 194 ? 2.468 4.409 30.609 1.00 73.31 194 ALA A CA 1
ATOM 1595 C C . ALA A 1 194 ? 3.277 4.647 29.315 1.00 73.31 194 ALA A C 1
ATOM 1597 O O . ALA A 1 194 ? 2.874 5.450 28.481 1.00 73.31 194 ALA A O 1
ATOM 1598 N N . ASP A 1 195 ? 4.351 3.886 29.092 1.00 74.38 195 ASP A N 1
ATOM 1599 C CA . ASP A 1 195 ? 5.195 3.977 27.891 1.00 74.38 195 ASP A CA 1
ATOM 1600 C C . ASP A 1 195 ? 4.493 3.500 26.604 1.00 74.38 195 ASP A C 1
ATOM 1602 O O . ASP A 1 195 ? 4.865 3.888 25.494 1.00 74.38 195 ASP A O 1
ATOM 1606 N N . GLU A 1 196 ? 3.468 2.659 26.738 1.00 72.06 196 GLU A N 1
ATOM 1607 C CA . GLU A 1 196 ? 2.638 2.176 25.630 1.00 72.06 196 GLU A CA 1
ATOM 1608 C C . GLU A 1 196 ? 1.589 3.223 25.234 1.00 72.06 196 GLU A C 1
ATOM 1610 O O . GLU A 1 196 ? 1.318 3.413 24.046 1.00 72.06 196 GLU A O 1
ATOM 1615 N N . VAL A 1 197 ? 1.046 3.941 26.224 1.00 72.56 197 VAL A N 1
ATOM 1616 C CA . VAL A 1 197 ? 0.111 5.055 26.016 1.00 72.56 197 VAL A CA 1
ATOM 1617 C C . VAL A 1 197 ? 0.798 6.205 25.283 1.00 72.56 197 VAL A C 1
ATOM 1619 O O . VAL A 1 197 ? 0.250 6.701 24.301 1.00 72.56 197 VAL A O 1
ATOM 1622 N N . ASP A 1 198 ? 2.025 6.556 25.673 1.00 73.31 198 ASP A N 1
ATOM 1623 C CA . ASP A 1 198 ? 2.792 7.624 25.020 1.00 73.31 198 ASP A CA 1
ATOM 1624 C C . ASP A 1 198 ? 3.032 7.336 23.526 1.00 73.31 198 ASP A C 1
ATOM 1626 O O . ASP A 1 198 ? 2.914 8.228 22.685 1.00 73.31 198 ASP A O 1
ATOM 1630 N N . LYS A 1 199 ? 3.322 6.078 23.159 1.00 71.94 199 LYS A N 1
ATOM 1631 C CA . LYS A 1 199 ? 3.484 5.665 21.751 1.00 71.94 199 LYS A CA 1
ATOM 1632 C C . LYS A 1 199 ? 2.179 5.760 20.967 1.00 71.94 199 LYS A C 1
ATOM 1634 O O . LYS A 1 199 ? 2.191 6.242 19.833 1.00 71.94 199 LYS A O 1
ATOM 1639 N N . ALA A 1 200 ? 1.079 5.313 21.572 1.00 69.25 200 ALA A N 1
ATOM 1640 C CA . ALA A 1 200 ? -0.248 5.381 20.972 1.00 69.25 200 ALA A CA 1
ATOM 1641 C C . ALA A 1 200 ? -0.668 6.836 20.710 1.00 69.25 200 ALA A C 1
ATOM 1643 O O . ALA A 1 200 ? -1.192 7.147 19.643 1.00 69.25 200 ALA A O 1
ATOM 1644 N N . GLU A 1 201 ? -0.402 7.739 21.659 1.00 68.12 201 GLU A N 1
ATOM 1645 C CA . GLU A 1 201 ? -0.752 9.159 21.560 1.00 68.12 201 GLU A CA 1
ATOM 1646 C C . GLU A 1 201 ? 0.177 9.924 20.594 1.00 68.12 201 GLU A C 1
ATOM 1648 O O . GLU A 1 201 ? -0.294 10.767 19.828 1.00 68.12 201 GLU A O 1
ATOM 1653 N N . ALA A 1 202 ? 1.476 9.598 20.547 1.00 60.12 202 ALA A N 1
ATOM 1654 C CA . ALA A 1 202 ? 2.466 10.284 19.706 1.00 60.12 202 ALA A CA 1
ATOM 1655 C C . ALA A 1 202 ? 2.280 10.075 18.191 1.00 60.12 202 ALA A C 1
ATOM 1657 O O . ALA A 1 202 ? 2.804 10.863 17.398 1.00 60.12 202 ALA A O 1
ATOM 1658 N N . ARG A 1 203 ? 1.561 9.025 17.778 1.00 60.16 203 ARG A N 1
ATOM 1659 C CA . ARG A 1 203 ? 1.332 8.678 16.365 1.00 60.16 203 ARG A CA 1
ATOM 1660 C C . ARG A 1 203 ? -0.129 8.742 15.930 1.00 60.16 203 ARG A C 1
ATOM 1662 O O . ARG A 1 203 ? -0.449 8.314 14.822 1.00 60.16 203 ARG A O 1
ATOM 1669 N N . LEU A 1 204 ? -1.010 9.336 16.738 1.00 54.41 204 LEU A N 1
ATOM 1670 C CA . LEU A 1 204 ? -2.311 9.765 16.227 1.00 54.41 204 LEU A CA 1
ATOM 1671 C C . LEU A 1 204 ? -2.066 10.761 15.077 1.00 54.41 204 LEU A C 1
ATOM 1673 O O . LEU A 1 204 ? -1.347 11.746 15.281 1.00 54.41 204 LEU A O 1
ATOM 1677 N N . PRO A 1 205 ? -2.613 10.532 13.868 1.00 49.62 205 PRO A N 1
ATOM 1678 C CA . PRO A 1 205 ? -2.414 11.451 12.757 1.00 49.62 205 PRO A CA 1
ATOM 1679 C C . PRO A 1 205 ? -2.830 12.867 13.172 1.00 49.62 205 PRO A C 1
ATOM 1681 O O . PRO A 1 205 ? -3.961 13.078 13.603 1.00 49.62 205 PRO A O 1
ATOM 1684 N N . ARG A 1 206 ? -1.925 13.848 13.032 1.00 46.69 206 ARG A N 1
ATOM 1685 C CA . ARG A 1 206 ? -2.220 15.273 13.308 1.00 46.69 206 ARG A CA 1
ATOM 1686 C C . ARG A 1 206 ? -3.243 15.877 12.339 1.00 46.69 206 ARG A C 1
ATOM 1688 O O . ARG A 1 206 ? -3.678 17.004 12.545 1.00 46.69 206 ARG A O 1
ATOM 1695 N N . TRP A 1 207 ? -3.609 15.136 11.300 1.00 53.28 207 TRP A N 1
ATOM 1696 C CA . TRP A 1 207 ? -4.566 15.537 10.281 1.00 53.28 207 TRP A CA 1
ATOM 1697 C C . TRP A 1 207 ? -5.720 14.532 10.223 1.00 53.28 207 TRP A C 1
ATOM 1699 O O . TRP A 1 207 ? -5.751 13.676 9.343 1.00 53.28 207 TRP A O 1
ATOM 1709 N N . TYR A 1 208 ? -6.629 14.653 11.194 1.00 44.72 208 TYR A N 1
ATOM 1710 C CA . TYR A 1 208 ? -8.053 14.304 11.122 1.00 44.72 208 TYR A CA 1
ATOM 1711 C C . TYR A 1 208 ? -8.829 15.179 12.104 1.00 44.72 208 TYR A C 1
ATOM 1713 O O . TYR A 1 208 ? -8.478 15.148 13.309 1.00 44.72 208 TYR A O 1
#

InterPro domains:
  IPR057057 Nesprin-1, spectrin repeats region [PF25034] (2-192)

Radius of gyration: 28.46 Å; Cα contacts (8 Å, |Δi|>4): 115; chains: 1; bounding box: 67×30×81 Å

Sequence (208 aa):
MLAESKLKSWIIKYGRRDSVELLLQSYLTFIEGHRFFEQYETIFTGLKQAAEVYVKSDSSRSKTCNRVDEAEGVSKFLSDTTAQWKNLALEVRSVRSMLEEVISNWEKYSSTVAALQAWLEDAEQMLNQSEGAKRDFFRNLSHWIQQHMDMNDAGNFLIETCDETVSRDLKQQLLLLNGRWRELFVKVKHYARADEVDKAEARLPRWY

Mean predicted aligned error: 7.36 Å

Nearest PDB structures (foldseek):
  1u4q-assembly2_B  TM=5.592E-01  e=8.810E-01  Gallus gallus
  5nwk-assembly1_G  TM=2.573E-01  e=7.624E-01  Nicotiana tabacum
  1o9c-assembly1_A-2  TM=2.272E-01  e=1.296E+00  Nicotiana tabacum
  8qt5-assembly3_F  TM=2.521E-01  e=2.670E+00  Arabidopsis thaliana